Protein AF-A0A836NZI8-F1 (afdb_monomer_lite)

Sequence (202 aa):
FAEFFADLDAIGRAQVWGMSFPQAQAAGDTDPLTLFPTELERLMERIDQRVLERLQRARDARERAAVLSFPQQLRLLQPALMDFVQTAFGRHGYAGQPWLRGVYLSSGTQQGHPIDRVISAVARHFGVAAAGLPPVSSAPRSYFLPRLLNDVVFAEAGLAGSQPGSAQRRRLLQLACWAVLTATTLGVLSGMAGSYARNVRL

Organism: NCBI:txid1184265

Radius of gyration: 30.52 Å; chains: 1; bounding box: 46×56×98 Å

Secondary structure (DSSP, 8-state):
-TTTTTT--HHHHHS--EEEPPPTTT-TT--HHHHHHHHHHHHHHHHHHHHHHHHHH--SHHHHHHHHHHHHHHHHHHHHHHHHHHHHHS--TTSPPPP--EEE--B------HHHHHHHHHHHHTT---TTPPP-------BS-HHIIIIIIITTTTTTT--HHHHHHHHHHHHHHHHHHHHHHHHHHHHHHHHHHHHTT-

pLDDT: mean 81.06, std 16.07, range [43.19, 97.0]

InterPro domains:
  IPR025743 Type VI secretion system component TssM1, N-terminal domain [PF14331] (1-180)
  IPR053156 Type VI secretion system TssM-like [PTHR36153] (1-201)

Foldseek 3Di:
DCLQCVPDDPVQQQAWQWDFDDDPVPQVPNAPLVCVVVRLVVSLVVLVVCLVVQCVVDDDPVSNCVSVCVSVVSVVCVVVVSVCCCVQQPDDPPDDGDGDGIDTDKDFFPPDDPVVVVVVVVCVVVVPPPVPDDPPDDDRRIGNPNCCVVVPVVVCVVVVDDPPVVVVVVVVVVVVVVVVVVVVVVVVVVVVVVVVVVVVVD

Structure (mmCIF, N/CA/C/O backbone):
data_AF-A0A836NZI8-F1
#
_entry.id   AF-A0A836NZI8-F1
#
loop_
_atom_site.group_PDB
_atom_site.id
_atom_site.type_symbol
_atom_site.label_atom_id
_atom_site.label_alt_id
_atom_site.label_comp_id
_atom_site.label_asym_id
_atom_site.label_entity_id
_atom_site.label_seq_id
_atom_site.pdbx_PDB_ins_code
_atom_site.Cartn_x
_atom_site.Cartn_y
_atom_site.Cartn_z
_atom_site.occupancy
_atom_site.B_iso_or_equiv
_atom_site.auth_seq_id
_atom_site.auth_comp_id
_atom_site.auth_asym_id
_atom_site.auth_atom_id
_atom_site.pdbx_PDB_model_num
ATOM 1 N N . PHE A 1 1 ? -4.294 -4.311 12.785 1.00 87.19 1 PHE A N 1
ATOM 2 C CA . PHE A 1 1 ? -4.773 -4.298 11.381 1.00 87.19 1 PHE A CA 1
ATOM 3 C C . PHE A 1 1 ? -6.202 -4.823 11.260 1.00 87.19 1 PHE A C 1
ATOM 5 O O . PHE A 1 1 ? -7.099 -4.024 11.039 1.00 87.19 1 PHE A O 1
ATOM 12 N N . ALA A 1 2 ? -6.445 -6.133 11.423 1.00 87.38 2 ALA A N 1
ATOM 13 C CA . ALA A 1 2 ? -7.763 -6.732 11.171 1.00 87.38 2 ALA A CA 1
ATOM 14 C C . ALA A 1 2 ? -8.884 -6.166 12.062 1.00 87.38 2 ALA A C 1
ATOM 16 O O . ALA A 1 2 ? -9.978 -5.936 11.566 1.00 87.38 2 ALA A O 1
ATOM 17 N N . GLU A 1 3 ? -8.604 -5.898 13.342 1.00 87.88 3 GLU A N 1
ATOM 18 C CA . GLU A 1 3 ? -9.576 -5.315 14.285 1.00 87.88 3 GLU A CA 1
ATOM 19 C C . GLU A 1 3 ? -10.014 -3.893 13.871 1.00 87.88 3 GLU A C 1
ATOM 21 O O . GLU A 1 3 ? -11.198 -3.559 13.931 1.00 87.88 3 GLU A O 1
ATOM 26 N N . PHE A 1 4 ? -9.088 -3.068 13.366 1.00 91.25 4 PHE A N 1
ATOM 27 C CA . PHE A 1 4 ? -9.398 -1.707 12.909 1.00 91.25 4 PHE A CA 1
ATOM 28 C C . PHE A 1 4 ? -10.342 -1.710 11.700 1.00 91.25 4 PHE A C 1
ATOM 30 O O . PHE A 1 4 ? -11.294 -0.937 11.673 1.00 91.25 4 PHE A O 1
ATOM 37 N N . PHE A 1 5 ? -10.117 -2.613 10.741 1.00 91.88 5 PHE A N 1
ATOM 38 C CA . PHE A 1 5 ? -10.897 -2.720 9.502 1.00 91.88 5 PHE A CA 1
ATOM 39 C C . PHE A 1 5 ? -12.048 -3.737 9.564 1.00 91.88 5 PHE A C 1
ATOM 41 O O . PHE A 1 5 ? -12.644 -4.051 8.533 1.00 91.88 5 PHE A O 1
ATOM 48 N N . ALA A 1 6 ? -12.358 -4.279 10.745 1.00 87.81 6 ALA A N 1
ATOM 49 C CA . ALA A 1 6 ? -13.342 -5.349 10.913 1.00 87.81 6 ALA A CA 1
ATOM 50 C C . ALA A 1 6 ? -14.775 -4.951 10.510 1.00 87.81 6 ALA A C 1
ATOM 52 O O . ALA A 1 6 ? -15.588 -5.829 10.226 1.00 87.81 6 ALA A O 1
ATOM 53 N N . ASP A 1 7 ? -15.069 -3.651 10.481 1.00 89.75 7 ASP A N 1
ATOM 54 C CA . ASP A 1 7 ? -16.339 -3.053 10.065 1.00 89.75 7 ASP A CA 1
ATOM 55 C C . ASP A 1 7 ? -16.532 -3.014 8.541 1.00 89.75 7 ASP A C 1
ATOM 57 O O . ASP A 1 7 ? -17.653 -2.813 8.080 1.00 89.75 7 ASP A O 1
ATOM 61 N N . LEU A 1 8 ? -15.465 -3.204 7.754 1.00 90.62 8 LEU A N 1
ATOM 62 C CA . LEU A 1 8 ? -15.564 -3.209 6.297 1.00 90.62 8 LEU A CA 1
ATOM 63 C C . LEU A 1 8 ? -16.376 -4.401 5.800 1.00 90.62 8 LEU A C 1
ATOM 65 O O . LEU A 1 8 ? -16.115 -5.554 6.159 1.00 90.62 8 LEU A O 1
ATOM 69 N N . ASP A 1 9 ? -17.293 -4.122 4.881 1.00 90.94 9 ASP A N 1
ATOM 70 C CA . ASP A 1 9 ? -18.003 -5.116 4.091 1.00 90.94 9 ASP A CA 1
ATOM 71 C C . ASP A 1 9 ? -17.083 -5.756 3.030 1.00 90.94 9 ASP A C 1
ATOM 73 O O . ASP A 1 9 ? -15.881 -5.490 2.955 1.00 90.94 9 ASP A O 1
ATOM 77 N N . ALA A 1 10 ? -17.621 -6.661 2.209 1.00 88.25 10 ALA A N 1
ATOM 78 C CA . ALA A 1 10 ? -16.819 -7.340 1.190 1.00 88.25 10 ALA A CA 1
ATOM 79 C C . ALA A 1 10 ? -16.202 -6.360 0.177 1.00 88.25 10 ALA A C 1
ATOM 81 O O . ALA A 1 10 ? -15.049 -6.545 -0.216 1.00 88.25 10 ALA A O 1
ATOM 82 N N . ILE A 1 11 ? -16.936 -5.309 -0.201 1.00 91.00 11 ILE A N 1
ATOM 83 C CA . ILE A 1 11 ? -16.479 -4.301 -1.162 1.00 91.00 11 ILE A CA 1
ATOM 84 C C . ILE A 1 11 ? -15.358 -3.464 -0.546 1.00 91.00 11 ILE A C 1
ATOM 86 O O . ILE A 1 11 ? -14.286 -3.333 -1.139 1.00 91.00 11 ILE A O 1
ATOM 90 N N . GLY A 1 12 ? -15.562 -2.965 0.673 1.00 91.50 12 GLY A N 1
ATOM 91 C CA . GLY A 1 12 ? -14.568 -2.200 1.408 1.00 91.50 12 GLY A CA 1
ATOM 92 C C . GLY A 1 12 ? -13.294 -2.998 1.675 1.00 91.50 12 GLY A C 1
ATOM 93 O O . GLY A 1 12 ? -12.200 -2.463 1.543 1.00 91.50 12 GLY A O 1
ATOM 94 N N . ARG A 1 13 ? -13.390 -4.300 1.972 1.00 91.25 13 ARG A N 1
ATOM 95 C CA . ARG A 1 13 ? -12.203 -5.167 2.103 1.00 91.25 13 ARG A CA 1
ATOM 96 C C . ARG A 1 13 ? -11.499 -5.432 0.776 1.00 91.25 13 ARG A C 1
ATOM 98 O O . ARG A 1 13 ? -10.308 -5.730 0.786 1.00 91.25 13 ARG A O 1
ATOM 105 N N . ALA A 1 14 ? -12.208 -5.356 -0.346 1.00 91.38 14 ALA A N 1
ATOM 106 C CA . ALA A 1 14 ? -11.633 -5.582 -1.664 1.00 91.38 14 ALA A CA 1
ATOM 107 C C . ALA A 1 14 ? -10.900 -4.355 -2.225 1.00 91.38 14 ALA A C 1
ATOM 109 O O . ALA A 1 14 ? -10.099 -4.541 -3.136 1.00 91.38 14 ALA A O 1
ATOM 110 N N . GLN A 1 15 ? -11.161 -3.143 -1.712 1.00 93.62 15 GLN A N 1
ATOM 111 C CA . GLN A 1 15 ? -10.585 -1.884 -2.209 1.00 93.62 15 GLN A CA 1
ATOM 112 C C . GLN A 1 15 ? -9.050 -1.865 -2.192 1.00 93.62 15 GLN A C 1
ATOM 114 O O . GLN A 1 15 ? -8.414 -2.650 -1.501 1.00 93.62 15 GLN A O 1
ATOM 119 N N . VAL A 1 16 ? -8.441 -0.922 -2.903 1.00 94.69 16 VAL A N 1
ATOM 120 C CA . VAL A 1 16 ? -6.990 -0.705 -2.848 1.00 94.69 16 VAL A CA 1
ATOM 121 C C . VAL A 1 16 ? -6.668 0.290 -1.735 1.00 94.69 16 VAL A C 1
ATOM 123 O O . VAL A 1 16 ? -7.276 1.358 -1.672 1.00 94.69 16 VAL A O 1
ATOM 126 N N . TRP A 1 17 ? -5.708 -0.040 -0.868 1.00 95.31 17 TRP A N 1
ATOM 127 C CA . TRP A 1 17 ? -5.197 0.880 0.150 1.00 95.31 17 TRP A CA 1
ATOM 128 C C . TRP A 1 17 ? -3.719 1.177 -0.107 1.00 95.31 17 TRP A C 1
ATOM 130 O O . TRP A 1 17 ? -2.858 0.319 0.079 1.00 95.31 17 TRP A O 1
ATOM 140 N N . GLY A 1 18 ? -3.432 2.382 -0.596 1.00 94.94 18 GLY A N 1
ATOM 141 C CA . GLY A 1 18 ? -2.093 2.785 -1.010 1.00 94.94 18 GLY A CA 1
ATOM 142 C C . GLY A 1 18 ? -2.113 3.951 -1.989 1.00 94.94 18 GLY A C 1
ATOM 143 O O . GLY A 1 18 ? -3.120 4.648 -2.112 1.00 94.94 18 GLY A O 1
ATOM 144 N N . MET A 1 19 ? -1.001 4.126 -2.693 1.00 94.56 19 MET A N 1
ATOM 145 C CA . MET A 1 19 ? -0.766 5.204 -3.650 1.00 94.56 19 MET A CA 1
ATOM 146 C C . MET A 1 19 ? -0.080 4.682 -4.913 1.00 94.56 19 MET A C 1
ATOM 148 O O . MET A 1 19 ? 0.712 3.738 -4.880 1.00 94.56 19 MET A O 1
ATOM 152 N N . SER A 1 20 ? -0.398 5.326 -6.029 1.00 92.00 20 SER A N 1
ATOM 153 C CA . SER A 1 20 ? 0.066 5.012 -7.376 1.00 92.00 20 SER A CA 1
ATOM 154 C C . SER A 1 20 ? 0.817 6.224 -7.921 1.00 92.00 20 SER A C 1
ATOM 156 O O . SER A 1 20 ? 0.254 7.314 -7.928 1.00 92.00 20 SER A O 1
ATOM 158 N N . PHE A 1 21 ? 2.039 6.042 -8.418 1.00 90.12 21 PHE A N 1
ATOM 159 C CA . PHE A 1 21 ? 2.818 7.112 -9.045 1.00 90.12 21 PHE A CA 1
ATOM 160 C C . PHE A 1 21 ? 2.730 7.078 -10.577 1.00 90.12 21 PHE A C 1
ATOM 162 O O . PHE A 1 21 ? 2.614 5.990 -11.153 1.00 90.12 21 PHE A O 1
ATOM 169 N N . PRO A 1 22 ? 2.801 8.241 -11.251 1.00 83.00 22 PRO A N 1
ATOM 170 C CA . PRO A 1 22 ? 2.779 8.321 -12.708 1.00 83.00 22 PRO A CA 1
ATOM 171 C C . PRO A 1 22 ? 3.855 7.462 -13.379 1.00 83.00 22 PRO A C 1
ATOM 173 O O . PRO A 1 22 ? 4.933 7.228 -12.829 1.00 83.00 22 PRO A O 1
ATOM 176 N N . GLN A 1 23 ? 3.571 7.022 -14.609 1.00 74.19 23 GLN A N 1
ATOM 177 C CA . GLN A 1 23 ? 4.548 6.300 -15.423 1.00 74.19 23 GLN A CA 1
ATOM 178 C C . GLN A 1 23 ? 5.775 7.156 -15.705 1.00 74.19 23 GLN A C 1
ATOM 180 O O . GLN A 1 23 ? 5.610 8.315 -16.060 1.00 74.19 23 GLN A O 1
ATOM 185 N N . ALA A 1 24 ? 6.984 6.590 -15.643 1.00 66.25 24 ALA A N 1
ATOM 186 C CA . ALA A 1 24 ? 8.227 7.338 -15.878 1.00 66.25 24 ALA A CA 1
ATOM 187 C C . ALA A 1 24 ? 8.232 8.131 -17.208 1.00 66.25 24 ALA A C 1
ATOM 189 O O . ALA A 1 24 ? 8.818 9.203 -17.285 1.00 66.25 24 ALA A O 1
ATOM 190 N N . GLN A 1 25 ? 7.533 7.643 -18.242 1.00 59.72 25 GLN A N 1
ATOM 191 C CA . GLN A 1 25 ? 7.384 8.329 -19.539 1.00 59.72 25 GLN A CA 1
ATOM 192 C C . GLN A 1 25 ? 6.382 9.498 -19.513 1.00 59.72 25 GLN A C 1
ATOM 194 O O . GLN A 1 25 ? 6.504 10.421 -20.310 1.00 59.72 25 GLN A O 1
ATOM 199 N N . ALA A 1 26 ? 5.402 9.462 -18.608 1.00 57.16 26 ALA A N 1
ATOM 200 C CA . ALA A 1 26 ? 4.400 10.510 -18.401 1.00 57.16 26 ALA A CA 1
ATOM 201 C C . ALA A 1 26 ? 4.748 11.449 -17.229 1.00 57.16 26 ALA A C 1
ATOM 203 O O . ALA A 1 26 ? 4.103 12.479 -17.058 1.00 57.16 26 ALA A O 1
ATOM 204 N N . ALA A 1 27 ? 5.740 11.085 -16.409 1.00 56.88 27 ALA A N 1
ATOM 205 C CA . ALA A 1 27 ? 6.049 11.736 -15.140 1.00 56.88 27 ALA A CA 1
ATOM 206 C C . ALA A 1 27 ? 6.741 13.099 -15.285 1.00 56.88 27 ALA A C 1
ATOM 208 O O . ALA A 1 27 ? 6.703 13.887 -14.340 1.00 56.88 27 ALA A O 1
ATOM 209 N N . GLY A 1 28 ? 7.351 13.405 -16.438 1.00 61.91 28 GLY A N 1
ATOM 210 C CA . GLY A 1 28 ? 8.160 14.618 -16.579 1.00 61.91 28 GLY A CA 1
ATOM 211 C C . GLY A 1 28 ? 9.164 14.749 -15.423 1.00 61.91 28 GLY A C 1
ATOM 212 O O . GLY A 1 28 ? 9.883 13.798 -15.131 1.00 61.91 28 GLY A O 1
ATOM 213 N N . ASP A 1 29 ? 9.151 15.901 -14.746 1.00 58.72 29 ASP A N 1
ATOM 214 C CA . ASP A 1 29 ? 10.011 16.267 -13.601 1.00 58.72 29 ASP A CA 1
ATOM 215 C C . ASP A 1 29 ? 9.514 15.736 -12.233 1.00 58.72 29 ASP A C 1
ATOM 217 O O . ASP A 1 29 ? 10.044 16.090 -11.180 1.00 58.72 29 ASP A O 1
ATOM 221 N N . THR A 1 30 ? 8.461 14.909 -12.211 1.00 71.56 30 THR A N 1
ATOM 222 C CA . THR A 1 30 ? 7.821 14.470 -10.960 1.00 71.56 30 THR A CA 1
ATOM 223 C C . THR A 1 30 ? 8.415 13.153 -10.466 1.00 71.56 30 THR A C 1
ATOM 225 O O . THR A 1 30 ? 8.046 12.074 -10.930 1.00 71.56 30 THR A O 1
ATOM 228 N N . ASP A 1 31 ? 9.328 13.236 -9.501 1.00 84.75 31 ASP A N 1
ATOM 229 C CA . ASP A 1 31 ? 9.962 12.074 -8.872 1.00 84.75 31 ASP A CA 1
ATOM 230 C C . ASP A 1 31 ? 9.019 11.393 -7.847 1.00 84.75 31 ASP A C 1
ATOM 232 O O . ASP A 1 31 ? 8.603 12.031 -6.877 1.00 84.75 31 ASP A O 1
ATOM 236 N N . PRO A 1 32 ? 8.692 10.091 -7.987 1.00 88.12 32 PRO A N 1
ATOM 237 C CA . PRO A 1 32 ? 7.936 9.339 -6.980 1.00 88.12 32 PRO A CA 1
ATOM 238 C C . PRO A 1 32 ? 8.488 9.460 -5.553 1.00 88.12 32 PRO A C 1
ATOM 240 O O . PRO A 1 32 ? 7.716 9.446 -4.593 1.00 88.12 32 PRO A O 1
ATOM 243 N N . LEU A 1 33 ? 9.808 9.604 -5.397 1.00 89.19 33 LEU A N 1
ATOM 244 C CA . LEU A 1 33 ? 10.451 9.737 -4.088 1.00 89.19 33 LEU A CA 1
ATOM 245 C C . LEU A 1 33 ? 10.123 11.063 -3.396 1.00 89.19 33 LEU A C 1
ATOM 247 O O . LEU A 1 33 ? 10.087 11.107 -2.167 1.00 89.19 33 LEU A O 1
ATOM 251 N N . THR A 1 34 ? 9.862 12.127 -4.161 1.00 89.56 34 THR A N 1
ATOM 252 C CA . THR A 1 34 ? 9.472 13.431 -3.603 1.00 89.56 34 THR A CA 1
ATOM 253 C C . THR A 1 34 ? 7.986 13.475 -3.266 1.00 89.56 34 THR A C 1
ATOM 255 O O . THR A 1 34 ? 7.601 14.128 -2.300 1.00 89.56 34 THR A O 1
ATOM 258 N N . LEU A 1 35 ? 7.153 12.733 -4.004 1.00 91.12 35 LEU A N 1
ATOM 259 C CA . LEU A 1 35 ? 5.716 12.622 -3.739 1.00 91.12 35 LEU A CA 1
ATOM 260 C C . LEU A 1 35 ? 5.380 11.696 -2.563 1.00 91.12 35 LEU A C 1
ATOM 262 O O . LEU A 1 35 ? 4.383 11.916 -1.873 1.00 91.12 35 LEU A O 1
ATOM 266 N N . PHE A 1 36 ? 6.181 10.649 -2.345 1.00 93.88 36 PHE A N 1
ATOM 267 C CA . PHE A 1 36 ? 5.876 9.597 -1.373 1.00 93.88 36 PHE A CA 1
ATOM 268 C C . PHE A 1 36 ? 5.561 10.109 0.047 1.00 93.88 36 PHE A C 1
ATOM 270 O O . PHE A 1 36 ? 4.548 9.666 0.593 1.00 93.88 36 PHE A O 1
ATOM 277 N N . PRO A 1 37 ? 6.328 11.042 0.650 1.00 94.50 37 PRO A N 1
ATOM 278 C CA . PRO A 1 37 ? 6.024 11.543 1.992 1.00 94.50 37 PRO A CA 1
ATOM 279 C C . PRO A 1 37 ? 4.633 12.184 2.087 1.00 94.50 37 PRO A C 1
ATOM 281 O O . PRO A 1 37 ? 3.855 11.842 2.975 1.00 94.50 37 PRO A O 1
ATOM 284 N N . THR A 1 38 ? 4.280 13.043 1.126 1.00 94.69 38 THR A N 1
ATOM 285 C CA . THR A 1 38 ? 2.981 13.730 1.099 1.00 94.69 38 THR A CA 1
ATOM 286 C C . THR A 1 38 ? 1.822 12.756 0.887 1.00 94.69 38 THR A C 1
ATOM 288 O O . THR 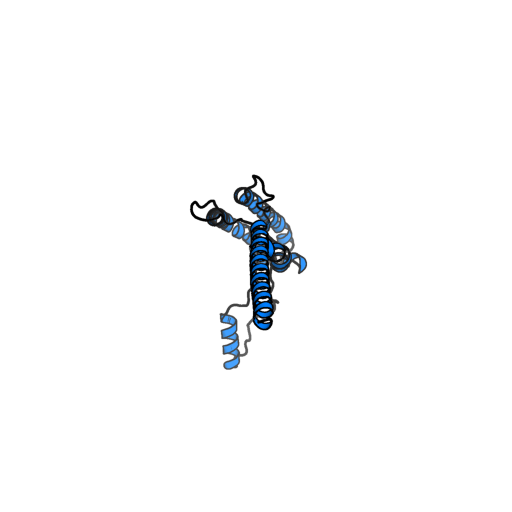A 1 38 ? 0.784 12.869 1.537 1.00 94.69 38 THR A O 1
ATOM 291 N N . GLU A 1 39 ? 1.977 11.770 0.003 1.00 95.00 39 GLU A N 1
ATOM 292 C CA . GLU A 1 39 ? 0.940 10.755 -0.213 1.00 95.00 39 GLU A CA 1
ATOM 293 C C . GLU A 1 39 ? 0.782 9.814 0.995 1.00 95.00 39 GLU A C 1
ATOM 295 O O . GLU A 1 39 ? -0.333 9.393 1.319 1.00 95.00 39 GLU A O 1
ATOM 300 N N . LEU A 1 40 ? 1.872 9.515 1.710 1.00 95.44 40 LEU A N 1
ATOM 301 C CA . LEU A 1 40 ? 1.832 8.748 2.956 1.00 95.44 40 LEU A CA 1
ATOM 302 C C . LEU A 1 40 ? 1.103 9.508 4.071 1.00 95.44 40 LEU A C 1
ATOM 304 O O . LEU A 1 40 ? 0.303 8.908 4.791 1.00 95.44 40 LEU A O 1
ATOM 308 N N . GLU A 1 41 ? 1.324 10.817 4.190 1.00 95.38 41 GLU A N 1
ATOM 309 C CA . GLU A 1 41 ? 0.590 11.678 5.124 1.00 95.38 41 GLU A CA 1
ATOM 310 C C . GLU A 1 41 ? -0.907 11.718 4.804 1.00 95.38 41 GLU A C 1
ATOM 312 O O . GLU A 1 41 ? -1.720 11.457 5.690 1.00 95.38 41 GLU A O 1
ATOM 317 N N . ARG A 1 42 ? -1.292 11.913 3.534 1.00 95.94 42 ARG A N 1
ATOM 318 C CA . ARG A 1 42 ? -2.704 11.859 3.098 1.00 95.94 42 ARG A CA 1
ATOM 319 C C . ARG A 1 42 ? -3.370 10.527 3.433 1.00 95.94 42 ARG A C 1
ATOM 321 O O . ARG A 1 42 ? -4.537 10.477 3.833 1.00 95.94 42 ARG A O 1
ATOM 328 N N . LEU A 1 43 ? -2.642 9.423 3.261 1.00 95.12 43 LEU A N 1
ATOM 329 C CA . LEU A 1 43 ? -3.129 8.095 3.622 1.00 95.12 43 LEU A CA 1
ATOM 330 C C . LEU A 1 43 ? -3.367 7.983 5.132 1.00 95.12 43 LEU A C 1
ATOM 332 O O . LEU A 1 43 ? -4.348 7.363 5.546 1.00 95.12 43 LEU A O 1
ATOM 336 N N . MET A 1 44 ? -2.518 8.608 5.946 1.00 94.69 44 MET A N 1
ATOM 337 C CA . MET A 1 44 ? -2.691 8.647 7.393 1.00 94.69 44 MET A CA 1
ATOM 338 C C . MET A 1 44 ? -3.818 9.563 7.857 1.00 94.69 44 MET A C 1
ATOM 340 O O . MET A 1 44 ? -4.592 9.139 8.711 1.00 94.69 44 MET A O 1
ATOM 344 N N . GLU A 1 45 ? -4.000 10.735 7.251 1.00 95.00 45 GLU A N 1
ATOM 345 C CA . GLU A 1 45 ? -5.139 11.614 7.548 1.00 95.00 45 GLU A CA 1
ATOM 346 C C . GLU A 1 45 ? -6.474 10.887 7.351 1.00 95.00 45 GLU A C 1
ATOM 348 O O . GLU A 1 45 ? -7.379 10.986 8.180 1.00 95.00 45 GLU A O 1
ATOM 353 N N . ARG A 1 46 ? -6.590 10.076 6.291 1.00 93.62 46 ARG A N 1
ATOM 354 C CA . ARG A 1 46 ? -7.775 9.233 6.060 1.00 93.62 46 ARG A CA 1
ATOM 355 C C . ARG A 1 46 ? -7.987 8.191 7.157 1.00 93.62 46 ARG A C 1
ATOM 357 O O . ARG A 1 46 ? -9.131 7.870 7.481 1.00 93.62 46 ARG A O 1
ATOM 364 N N . ILE A 1 47 ? -6.909 7.641 7.716 1.00 94.62 47 ILE A N 1
ATOM 365 C CA . ILE A 1 47 ? -6.994 6.719 8.852 1.00 94.62 47 ILE A CA 1
ATOM 366 C C . ILE A 1 47 ? -7.451 7.462 10.104 1.00 94.62 47 ILE A C 1
ATOM 368 O O . ILE A 1 47 ? -8.365 6.976 10.768 1.00 94.62 47 ILE A O 1
ATOM 372 N N . ASP A 1 48 ? -6.894 8.640 10.387 1.00 94.00 48 ASP A N 1
ATOM 373 C CA . ASP A 1 48 ? -7.276 9.451 11.545 1.00 94.00 48 ASP A CA 1
ATOM 374 C C . ASP A 1 48 ? -8.753 9.866 11.486 1.00 94.00 48 ASP A C 1
ATOM 376 O O . ASP A 1 48 ? -9.484 9.703 12.462 1.00 94.00 48 ASP A O 1
ATOM 380 N N . GLN A 1 49 ? -9.230 10.327 10.323 1.00 93.94 49 GLN A N 1
ATOM 381 C CA . GLN A 1 49 ? -10.635 10.703 10.109 1.00 93.94 49 GLN A CA 1
ATOM 382 C C . GLN A 1 49 ? -11.592 9.543 10.403 1.00 93.94 49 GLN A C 1
ATOM 384 O O . GLN A 1 49 ? -12.681 9.734 10.948 1.00 93.94 49 GLN A O 1
ATOM 389 N N . ARG A 1 50 ? -11.167 8.317 10.092 1.00 94.19 50 ARG A N 1
ATOM 390 C CA . ARG A 1 50 ? -11.961 7.111 10.314 1.00 94.19 50 ARG A CA 1
ATOM 391 C C . ARG A 1 50 ? -12.014 6.672 11.781 1.00 94.19 50 ARG A C 1
ATOM 393 O O . ARG A 1 50 ? -12.947 5.965 12.164 1.00 94.19 50 ARG A O 1
ATOM 400 N N . VAL A 1 51 ? -11.058 7.086 12.618 1.00 95.50 51 VAL A N 1
ATOM 401 C CA . VAL A 1 51 ? -11.019 6.724 14.049 1.00 95.50 51 VAL A CA 1
ATOM 402 C C . VAL A 1 51 ? -12.309 7.134 14.750 1.00 95.50 51 VAL A C 1
ATOM 404 O O . VAL A 1 51 ? -12.880 6.330 15.484 1.00 95.50 51 VAL A O 1
ATOM 407 N N . LEU A 1 52 ? -12.794 8.355 14.499 1.00 92.88 52 LEU A N 1
ATOM 408 C CA . LEU A 1 52 ? -14.005 8.873 15.137 1.00 92.88 52 LEU A CA 1
ATOM 409 C C . LEU A 1 52 ? -15.221 7.993 14.825 1.00 92.88 52 LEU A C 1
ATOM 411 O O . LEU A 1 52 ? -15.938 7.566 15.730 1.00 92.88 52 LEU A O 1
ATOM 415 N N . GLU A 1 53 ? -15.412 7.676 13.548 1.00 92.50 53 GLU A N 1
ATOM 416 C CA . GLU A 1 53 ? -16.513 6.845 13.070 1.00 92.50 53 GLU A CA 1
ATOM 417 C C . GLU A 1 53 ? -16.441 5.420 13.649 1.00 92.50 53 GLU A C 1
ATOM 419 O O . GLU A 1 53 ? -17.446 4.844 14.072 1.00 92.50 53 GLU A O 1
ATOM 424 N N . ARG A 1 54 ? -15.230 4.853 13.736 1.00 93.50 54 ARG A N 1
ATOM 425 C CA . ARG A 1 54 ? -15.004 3.529 14.328 1.00 93.50 54 ARG A CA 1
ATOM 426 C C . ARG A 1 54 ? -15.255 3.512 15.828 1.00 93.50 54 ARG A C 1
ATOM 428 O O . ARG A 1 54 ? -15.876 2.568 16.309 1.00 93.50 54 ARG A O 1
ATOM 435 N N . LEU A 1 55 ? -14.828 4.542 16.555 1.00 93.88 55 LEU A N 1
ATOM 436 C CA . LEU A 1 55 ? -15.045 4.656 17.998 1.00 93.88 55 LEU A CA 1
ATOM 437 C C . LEU A 1 55 ? -16.524 4.749 18.365 1.00 93.88 55 LEU A C 1
ATOM 439 O O . LEU A 1 55 ? -16.918 4.179 19.380 1.00 93.88 55 LEU A O 1
ATOM 443 N N . GLN A 1 56 ? -17.334 5.431 17.552 1.00 92.31 56 GLN A N 1
ATOM 444 C CA . GLN A 1 56 ? -18.782 5.524 17.762 1.00 92.31 56 GLN A CA 1
ATOM 445 C C . GLN A 1 56 ? -19.487 4.171 17.615 1.00 92.31 56 GLN A C 1
ATOM 447 O O . GLN A 1 56 ? -20.486 3.924 18.285 1.00 92.31 56 GLN A O 1
ATOM 452 N N . ARG A 1 57 ? -18.973 3.288 16.749 1.00 90.44 57 ARG A N 1
ATOM 453 C CA . ARG A 1 57 ? -19.548 1.953 16.505 1.00 90.44 57 ARG A CA 1
ATOM 454 C C . ARG A 1 57 ? -18.928 0.840 17.347 1.00 90.44 57 ARG A C 1
ATOM 456 O O . ARG A 1 57 ? -19.435 -0.281 17.317 1.00 90.44 57 ARG A O 1
ATOM 463 N N . ALA A 1 58 ? -17.837 1.127 18.052 1.00 90.88 58 ALA A N 1
ATOM 464 C CA . ALA A 1 58 ? -17.115 0.139 18.835 1.00 90.88 58 ALA A CA 1
ATOM 465 C C . ALA A 1 58 ? -17.957 -0.345 20.023 1.00 90.88 58 ALA A C 1
ATOM 467 O O . ALA A 1 58 ? -18.516 0.459 20.772 1.00 90.88 58 ALA A O 1
ATOM 468 N N . ARG A 1 59 ? -18.048 -1.667 20.193 1.00 89.75 59 ARG A N 1
ATOM 469 C CA . ARG A 1 59 ? -18.994 -2.285 21.141 1.00 89.75 59 ARG A CA 1
ATOM 470 C C . ARG A 1 59 ? -18.427 -2.463 22.541 1.00 89.75 59 ARG A C 1
ATOM 472 O O . ARG A 1 59 ? -19.169 -2.403 23.516 1.00 89.75 59 ARG A O 1
ATOM 479 N N . ASP A 1 60 ? -17.123 -2.692 22.636 1.00 91.75 60 ASP A N 1
ATOM 480 C CA . ASP A 1 60 ? -16.438 -2.978 23.889 1.00 91.75 60 ASP A CA 1
ATOM 481 C C . ASP A 1 60 ? -15.125 -2.188 24.025 1.00 91.75 60 ASP A C 1
ATOM 483 O O . ASP A 1 60 ? -14.666 -1.497 23.109 1.00 91.75 60 ASP A O 1
ATOM 487 N N . ALA A 1 61 ? -14.523 -2.254 25.214 1.00 91.12 61 ALA A N 1
ATOM 488 C CA . ALA A 1 61 ? -13.276 -1.554 25.511 1.00 91.12 61 ALA A CA 1
ATOM 489 C C . ALA A 1 61 ? -12.099 -2.052 24.655 1.00 91.12 61 ALA A C 1
ATOM 491 O O . ALA A 1 61 ? -11.194 -1.276 24.340 1.00 91.12 61 ALA A O 1
ATOM 492 N N . ARG A 1 62 ? -12.118 -3.327 24.252 1.00 89.31 62 ARG A N 1
ATOM 493 C CA . ARG A 1 62 ? -11.055 -3.940 23.457 1.00 89.31 62 ARG A CA 1
ATOM 494 C C . ARG A 1 62 ? -11.055 -3.392 22.034 1.00 89.31 62 ARG A C 1
ATOM 496 O O . ARG A 1 62 ? -10.005 -2.989 21.543 1.00 89.31 62 ARG A O 1
ATOM 503 N N . GLU A 1 63 ? -12.218 -3.315 21.394 1.00 88.88 63 GLU A N 1
ATOM 504 C CA . GLU A 1 63 ? -12.371 -2.730 20.065 1.00 88.88 63 GLU A CA 1
ATOM 505 C C . GLU A 1 63 ? -11.982 -1.247 20.079 1.00 88.88 63 GLU A C 1
ATOM 507 O O . GLU A 1 63 ? -11.251 -0.797 19.200 1.00 88.88 63 GLU A O 1
ATOM 512 N N . ARG A 1 64 ? -12.371 -0.493 21.116 1.00 93.38 64 ARG A N 1
ATOM 513 C CA . ARG A 1 64 ? -11.965 0.917 21.271 1.00 93.38 64 ARG A CA 1
ATOM 514 C C . ARG A 1 64 ? -10.448 1.070 21.386 1.00 93.38 64 ARG A C 1
ATOM 516 O O . ARG A 1 64 ? -9.876 1.936 20.727 1.00 93.38 64 ARG A O 1
ATOM 523 N N . ALA A 1 65 ? -9.791 0.214 22.168 1.00 93.00 65 ALA A N 1
ATOM 524 C CA . ALA A 1 65 ? -8.335 0.208 22.289 1.00 93.00 65 ALA A CA 1
ATOM 525 C C . ALA A 1 65 ? -7.646 -0.138 20.956 1.00 93.00 65 ALA A C 1
ATOM 527 O O . ALA A 1 65 ? -6.678 0.520 20.569 1.00 93.00 65 ALA A O 1
ATOM 528 N N . ALA A 1 66 ? -8.162 -1.120 20.212 1.00 89.94 66 ALA A N 1
ATOM 529 C CA . ALA A 1 66 ? -7.656 -1.472 18.886 1.00 89.94 66 ALA A CA 1
ATOM 530 C C . ALA A 1 66 ? -7.820 -0.323 17.875 1.00 89.94 66 ALA A C 1
ATOM 532 O O . ALA A 1 66 ? -6.912 -0.040 17.092 1.00 89.94 66 ALA A O 1
ATOM 533 N N . VAL A 1 67 ? -8.960 0.376 17.921 1.00 94.19 67 VAL A N 1
ATOM 534 C CA . VAL A 1 67 ? -9.248 1.526 17.055 1.00 94.19 67 VAL A CA 1
ATOM 535 C C . VAL A 1 67 ? -8.302 2.698 17.332 1.00 94.19 67 VAL A C 1
ATOM 537 O O . VAL A 1 67 ? -7.824 3.321 16.388 1.00 94.19 67 VAL A O 1
ATOM 540 N N . LEU A 1 68 ? -7.991 2.972 18.602 1.00 94.12 68 LEU A N 1
ATOM 541 C CA . LEU A 1 68 ? -7.088 4.060 19.005 1.00 94.12 68 LEU A CA 1
ATOM 542 C C . LEU A 1 68 ? -5.607 3.744 18.765 1.00 94.12 68 LEU A C 1
ATOM 544 O O . LEU A 1 68 ? -4.834 4.634 18.417 1.00 94.12 68 LEU A O 1
ATOM 548 N N . SER A 1 69 ? -5.200 2.489 18.960 1.00 93.62 69 SER A N 1
ATOM 549 C CA . SER A 1 69 ? -3.793 2.081 18.853 1.00 93.62 69 SER A CA 1
ATOM 550 C C . SER A 1 69 ? -3.325 1.901 17.411 1.00 93.62 69 SER A C 1
ATOM 552 O O . SER A 1 69 ? -2.156 2.144 17.114 1.00 93.62 69 SER A O 1
ATOM 554 N N . PHE A 1 70 ? -4.210 1.504 16.491 1.00 94.69 70 PHE A N 1
ATOM 555 C CA . PHE A 1 70 ? -3.814 1.214 15.113 1.00 94.69 70 PHE A CA 1
ATOM 556 C C . PHE A 1 70 ? -3.188 2.409 14.363 1.00 94.69 70 PHE A C 1
ATOM 558 O O . PHE A 1 70 ? -2.115 2.218 13.787 1.00 94.69 70 PHE A O 1
ATOM 565 N N . PRO A 1 71 ? -3.762 3.632 14.381 1.00 95.00 71 PRO A N 1
ATOM 566 C CA . PRO A 1 71 ? -3.128 4.793 13.758 1.00 95.00 71 PRO A CA 1
ATOM 567 C C . PRO A 1 71 ? -1.726 5.045 14.315 1.00 95.00 71 PRO A C 1
ATOM 569 O O . PRO A 1 71 ? -0.796 5.263 13.547 1.00 95.00 71 PRO A O 1
ATOM 572 N N . GLN A 1 72 ? -1.549 4.938 15.637 1.00 93.81 72 GLN A N 1
ATOM 573 C CA . GLN A 1 72 ? -0.257 5.139 16.302 1.00 93.81 72 GLN A CA 1
ATOM 574 C C . GLN A 1 72 ? 0.782 4.110 15.843 1.00 93.81 72 GLN A C 1
ATOM 576 O O . GLN A 1 72 ? 1.900 4.479 15.497 1.00 93.81 72 GLN A O 1
ATOM 581 N N . GLN A 1 73 ? 0.399 2.833 15.770 1.00 94.06 73 GLN A N 1
ATOM 582 C CA . GLN A 1 73 ? 1.259 1.768 15.247 1.00 94.06 73 GLN A CA 1
ATOM 583 C C . GLN A 1 73 ? 1.669 2.031 13.795 1.00 94.06 73 GLN A C 1
ATOM 585 O O . GLN A 1 73 ? 2.819 1.801 13.433 1.00 94.06 73 GLN A O 1
ATOM 590 N N . LEU A 1 74 ? 0.751 2.540 12.970 1.00 93.31 74 LEU A N 1
ATOM 591 C CA . LEU A 1 74 ? 1.057 2.893 11.588 1.00 93.31 74 LEU A CA 1
ATOM 592 C C . LEU A 1 74 ? 2.030 4.081 11.505 1.00 93.31 74 LEU A C 1
ATOM 594 O O . LEU A 1 74 ? 2.949 4.040 10.690 1.00 93.31 74 LEU A O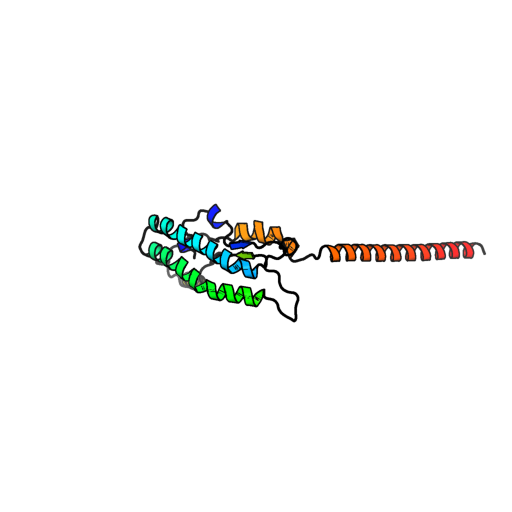 1
ATOM 598 N N . ARG A 1 75 ? 1.899 5.087 12.384 1.00 94.31 75 ARG A N 1
ATOM 599 C CA . ARG A 1 75 ? 2.851 6.214 12.459 1.00 94.31 75 ARG A CA 1
ATOM 600 C C . ARG A 1 75 ? 4.265 5.753 12.786 1.00 94.31 75 ARG A C 1
ATOM 602 O O . ARG A 1 75 ? 5.215 6.221 12.173 1.00 94.31 75 ARG A O 1
ATOM 609 N N . LEU A 1 76 ? 4.403 4.801 13.712 1.00 94.50 76 LEU A N 1
ATOM 610 C CA . LEU A 1 76 ? 5.705 4.233 14.083 1.00 94.50 76 LEU A CA 1
ATOM 611 C C . LEU A 1 76 ? 6.411 3.549 12.902 1.00 94.50 76 LEU A C 1
ATOM 613 O O . LEU A 1 76 ? 7.635 3.457 12.899 1.00 94.50 76 LEU A O 1
ATOM 617 N N . LEU A 1 77 ? 5.660 3.097 11.894 1.00 92.75 77 LEU A N 1
ATOM 618 C CA . LEU A 1 77 ? 6.214 2.505 10.677 1.00 92.75 77 LEU A CA 1
ATOM 619 C C . LEU A 1 77 ? 6.608 3.543 9.618 1.00 92.75 77 LEU A C 1
ATOM 621 O O . LEU A 1 77 ? 7.396 3.204 8.737 1.00 92.75 77 LEU A O 1
ATOM 625 N N . GLN A 1 78 ? 6.107 4.786 9.675 1.00 93.50 78 GLN A N 1
ATOM 626 C CA . GLN A 1 78 ? 6.380 5.786 8.633 1.00 93.50 78 GLN A CA 1
ATOM 627 C C . GLN A 1 78 ? 7.875 6.036 8.404 1.00 93.50 78 GLN A C 1
ATOM 629 O O . GLN A 1 78 ? 8.278 5.974 7.244 1.00 93.50 78 GLN A O 1
ATOM 634 N N . PRO A 1 79 ? 8.717 6.266 9.436 1.00 94.88 79 PRO A N 1
ATOM 635 C CA . PRO A 1 79 ? 10.123 6.584 9.199 1.00 94.88 79 PRO A CA 1
ATOM 636 C C . PRO A 1 79 ? 10.859 5.429 8.515 1.00 94.88 79 PRO A C 1
ATOM 638 O O . PRO A 1 79 ? 11.609 5.649 7.571 1.00 94.88 79 PRO A O 1
ATOM 641 N N . ALA A 1 80 ? 10.577 4.190 8.930 1.00 95.31 80 ALA A N 1
ATOM 642 C CA . ALA A 1 80 ? 11.156 2.995 8.322 1.00 95.31 80 ALA A CA 1
ATOM 643 C C . ALA A 1 80 ? 10.675 2.787 6.876 1.00 95.31 80 ALA A C 1
ATOM 645 O O . ALA A 1 80 ? 11.456 2.381 6.021 1.00 95.31 80 ALA A O 1
ATOM 646 N N . LEU A 1 81 ? 9.404 3.085 6.579 1.00 94.06 81 LEU A N 1
ATOM 647 C CA . LEU A 1 81 ? 8.876 3.030 5.214 1.00 94.06 81 LEU A CA 1
ATOM 648 C C . LEU A 1 81 ? 9.511 4.096 4.314 1.00 94.06 81 LEU A C 1
ATOM 650 O O . LEU A 1 81 ? 9.848 3.798 3.172 1.00 94.06 81 LEU A O 1
ATOM 654 N N . MET A 1 82 ? 9.690 5.317 4.822 1.00 94.12 82 MET A N 1
ATOM 655 C CA . MET A 1 82 ? 10.360 6.403 4.102 1.00 94.12 82 MET A CA 1
ATOM 656 C C . MET A 1 82 ? 11.810 6.055 3.787 1.00 94.12 82 MET A C 1
ATOM 658 O O . MET A 1 82 ? 12.211 6.151 2.628 1.00 94.12 82 MET A O 1
ATOM 662 N N . ASP A 1 83 ? 12.559 5.593 4.785 1.00 94.38 83 ASP A N 1
ATOM 663 C CA . ASP A 1 83 ? 13.951 5.181 4.614 1.00 94.38 83 ASP A CA 1
ATOM 664 C C . ASP A 1 83 ? 14.083 4.008 3.632 1.00 94.38 83 ASP A C 1
ATOM 666 O O . ASP A 1 83 ? 14.906 4.037 2.716 1.00 94.38 83 ASP A O 1
ATOM 670 N N . PHE A 1 84 ? 13.199 3.010 3.741 1.00 93.69 84 PHE A N 1
ATOM 671 C CA . PHE A 1 84 ? 13.160 1.886 2.809 1.00 93.69 84 PHE A CA 1
ATOM 672 C C . PHE A 1 84 ? 12.908 2.340 1.368 1.00 93.69 84 PHE A C 1
ATOM 674 O O . PHE A 1 84 ? 13.623 1.920 0.459 1.00 93.69 84 PHE A O 1
ATOM 681 N N . VAL A 1 85 ? 11.913 3.204 1.143 1.00 92.56 85 VAL A N 1
ATOM 682 C CA . VAL A 1 85 ? 11.577 3.698 -0.199 1.00 92.56 85 VAL A CA 1
ATOM 683 C C . VAL A 1 85 ? 12.735 4.505 -0.789 1.00 92.56 85 VAL A C 1
ATOM 685 O O . VAL A 1 85 ? 13.115 4.269 -1.937 1.00 92.56 85 VAL A O 1
ATOM 688 N N . GLN A 1 86 ? 13.340 5.400 -0.004 1.00 90.62 86 GLN A N 1
ATOM 689 C CA . GLN A 1 86 ? 14.495 6.189 -0.439 1.00 90.62 86 GLN A CA 1
ATOM 690 C C . GLN A 1 86 ? 15.706 5.305 -0.750 1.00 90.62 86 GLN A C 1
ATOM 692 O O . GLN A 1 86 ? 16.347 5.480 -1.785 1.00 90.62 86 GLN A O 1
ATOM 697 N N . THR A 1 87 ? 15.997 4.320 0.097 1.00 89.88 87 THR A N 1
ATOM 698 C CA . THR A 1 87 ? 17.155 3.435 -0.074 1.00 89.88 87 THR A CA 1
ATOM 699 C C . THR A 1 87 ? 16.980 2.476 -1.253 1.00 89.88 87 THR A C 1
ATOM 701 O O . THR A 1 87 ? 17.917 2.271 -2.028 1.00 89.88 87 THR A O 1
ATOM 704 N N . ALA A 1 88 ? 15.787 1.895 -1.418 1.00 89.31 88 ALA A N 1
ATOM 705 C CA . ALA A 1 88 ? 15.516 0.889 -2.444 1.00 89.31 88 ALA A CA 1
ATOM 706 C C . ALA A 1 88 ? 15.337 1.484 -3.850 1.00 89.31 88 ALA A C 1
ATOM 708 O O . ALA A 1 88 ? 15.737 0.852 -4.827 1.00 89.31 88 ALA A O 1
ATOM 709 N N . PHE A 1 89 ? 14.756 2.684 -3.961 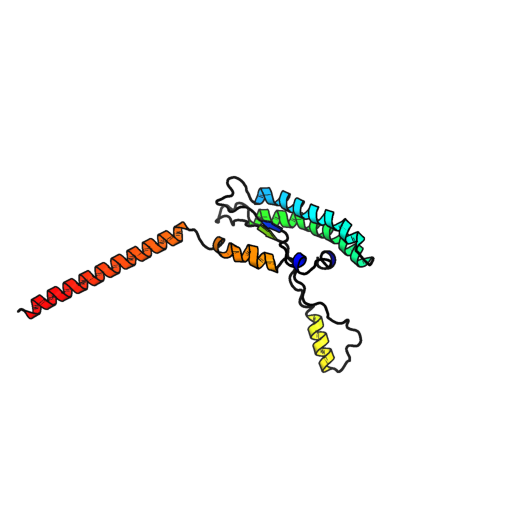1.00 87.94 89 PHE A N 1
ATOM 710 C CA . PHE A 1 89 ? 14.407 3.311 -5.246 1.00 87.94 89 PHE A CA 1
ATOM 711 C C . PHE A 1 89 ? 15.176 4.609 -5.543 1.00 87.94 89 PHE A C 1
ATOM 713 O O . PHE A 1 89 ? 14.980 5.222 -6.597 1.00 87.94 89 PHE A O 1
ATOM 720 N N . GLY A 1 90 ? 16.073 5.015 -4.638 1.00 82.88 90 GLY A N 1
ATOM 721 C CA . GLY A 1 90 ? 17.005 6.124 -4.829 1.00 82.88 90 GLY A CA 1
ATOM 722 C C . GLY A 1 90 ? 17.934 5.940 -6.029 1.00 82.88 90 GLY A C 1
ATOM 723 O O . GLY A 1 90 ? 17.980 4.894 -6.671 1.00 82.88 90 GLY A O 1
ATOM 724 N N . ARG A 1 91 ? 18.694 6.984 -6.360 1.00 74.94 91 ARG A N 1
ATOM 725 C CA . ARG A 1 91 ? 19.687 6.921 -7.438 1.00 74.94 91 ARG A CA 1
ATOM 726 C C . ARG A 1 91 ? 20.928 6.158 -6.974 1.00 74.94 91 ARG A C 1
ATOM 728 O O . ARG A 1 91 ? 21.636 6.626 -6.086 1.00 74.94 91 ARG A O 1
ATOM 735 N N . HIS A 1 92 ? 21.243 5.036 -7.621 1.00 73.25 92 HIS A N 1
ATOM 736 C CA . HIS A 1 92 ? 22.485 4.285 -7.392 1.00 73.25 92 HIS A CA 1
ATOM 737 C C . HIS A 1 92 ? 23.436 4.441 -8.584 1.00 73.25 92 HIS A C 1
ATOM 739 O O . HIS A 1 92 ? 23.019 4.374 -9.736 1.00 73.25 92 HIS A O 1
ATOM 745 N N . GLY A 1 93 ? 24.733 4.618 -8.320 1.00 61.09 93 GLY A N 1
ATOM 746 C CA . GLY A 1 93 ? 25.740 4.872 -9.362 1.00 61.09 93 GLY A CA 1
ATOM 747 C C . GLY A 1 93 ? 26.127 3.670 -10.235 1.00 61.09 93 GLY A C 1
ATOM 748 O O . GLY A 1 93 ? 26.909 3.839 -11.164 1.00 61.09 93 GLY A O 1
ATOM 749 N N . TYR A 1 94 ? 25.616 2.466 -9.950 1.00 58.94 94 TYR A N 1
ATOM 750 C CA . TYR A 1 94 ? 26.135 1.214 -10.526 1.00 58.94 94 TYR A CA 1
ATOM 751 C C . TYR A 1 94 ? 25.081 0.311 -11.194 1.00 58.94 94 TYR A C 1
ATOM 753 O O . TYR A 1 94 ? 25.440 -0.723 -11.751 1.00 58.94 94 TYR A O 1
ATOM 761 N N . ALA A 1 95 ? 23.796 0.681 -11.186 1.00 59.78 95 ALA A N 1
ATOM 762 C CA . ALA A 1 95 ? 22.724 -0.104 -11.804 1.00 59.78 95 ALA A CA 1
ATOM 763 C C . ALA A 1 95 ? 21.615 0.798 -12.369 1.00 59.78 95 ALA A C 1
ATOM 765 O O . ALA A 1 95 ? 21.499 1.963 -11.995 1.00 59.78 95 ALA A O 1
ATOM 766 N N . GLY A 1 96 ? 20.792 0.259 -13.276 1.00 64.69 96 GLY A N 1
ATOM 767 C CA . GLY A 1 96 ? 19.584 0.951 -13.729 1.00 64.69 96 GLY A CA 1
ATOM 768 C C . GLY A 1 96 ? 18.641 1.200 -12.550 1.00 64.69 96 GLY A C 1
ATOM 769 O O . GLY A 1 96 ? 18.343 0.270 -11.804 1.00 64.69 96 GLY A O 1
ATOM 770 N N . GLN A 1 97 ? 18.194 2.446 -12.381 1.00 70.50 97 GLN A N 1
ATOM 771 C CA . GLN A 1 97 ? 17.335 2.840 -11.266 1.00 70.50 97 GLN A CA 1
ATOM 772 C C . GLN A 1 97 ? 15.998 2.077 -11.330 1.00 70.50 97 GLN A C 1
ATOM 774 O O . GLN A 1 97 ? 15.302 2.170 -12.350 1.00 70.50 97 GLN A O 1
ATOM 779 N N . PRO A 1 98 ? 15.614 1.324 -10.281 1.00 76.75 98 PRO A N 1
ATOM 780 C CA . PRO A 1 98 ? 14.306 0.691 -10.241 1.00 76.75 98 PRO A CA 1
ATOM 781 C C . PRO A 1 98 ? 13.229 1.777 -10.161 1.00 76.75 98 PRO A C 1
ATOM 783 O O . PRO A 1 98 ? 13.321 2.717 -9.375 1.00 76.75 98 PRO A O 1
ATOM 786 N N . TRP A 1 99 ? 12.199 1.660 -10.995 1.00 81.25 99 TRP A N 1
ATOM 787 C CA . TRP A 1 99 ? 11.106 2.625 -11.026 1.00 81.25 99 TRP A CA 1
ATOM 788 C C . TRP A 1 99 ? 10.026 2.249 -10.001 1.00 81.25 99 TRP A C 1
ATOM 790 O O . TRP A 1 99 ? 9.443 1.165 -10.059 1.00 81.25 99 TRP A O 1
ATOM 800 N N . LEU A 1 100 ? 9.749 3.155 -9.058 1.00 87.88 100 LEU A N 1
ATOM 801 C CA . LEU A 1 100 ? 8.691 2.990 -8.063 1.00 87.88 100 LEU A CA 1
ATOM 802 C C . LEU A 1 100 ? 7.315 3.285 -8.679 1.00 87.88 100 LEU A C 1
ATOM 804 O O . LEU A 1 100 ? 6.936 4.442 -8.848 1.00 87.88 100 LEU A O 1
ATOM 808 N N . ARG A 1 101 ? 6.536 2.237 -8.974 1.00 88.81 101 ARG A N 1
ATOM 809 C CA . ARG A 1 101 ? 5.165 2.385 -9.496 1.00 88.81 101 ARG A CA 1
ATOM 810 C C . ARG A 1 101 ? 4.149 2.768 -8.418 1.00 88.81 101 ARG A C 1
ATOM 812 O O . ARG A 1 101 ? 3.203 3.492 -8.711 1.00 88.81 101 ARG A O 1
ATOM 819 N N . GLY A 1 102 ? 4.303 2.300 -7.184 1.00 92.00 102 GLY A N 1
ATOM 820 C CA . GLY A 1 102 ? 3.351 2.580 -6.109 1.00 92.00 102 GLY A CA 1
ATOM 821 C C . GLY A 1 102 ? 3.671 1.833 -4.822 1.00 92.00 102 GLY A C 1
ATOM 822 O O . GLY A 1 102 ? 4.503 0.928 -4.812 1.00 92.00 102 GLY A O 1
ATOM 823 N N . VAL A 1 103 ? 2.988 2.213 -3.744 1.00 94.69 103 VAL A N 1
ATOM 824 C CA . VAL A 1 103 ? 3.131 1.615 -2.410 1.00 94.69 103 VAL A CA 1
ATOM 825 C C . VAL A 1 103 ? 1.747 1.263 -1.881 1.00 94.69 103 VAL A C 1
ATOM 827 O O . VAL A 1 103 ? 0.863 2.118 -1.845 1.00 94.69 103 VAL A O 1
ATOM 830 N N . TYR A 1 104 ? 1.559 0.008 -1.466 1.00 94.88 104 TYR A N 1
ATOM 831 C CA . TYR A 1 104 ? 0.261 -0.523 -1.050 1.00 94.88 104 TYR A CA 1
ATOM 832 C C . TYR A 1 104 ? 0.366 -1.336 0.233 1.00 94.88 104 TYR A C 1
ATOM 834 O O . TYR A 1 104 ? 1.307 -2.103 0.432 1.00 94.88 104 TYR A O 1
ATOM 842 N N . LEU A 1 105 ? -0.641 -1.190 1.087 1.00 93.19 105 LEU A N 1
ATOM 843 C CA . LEU A 1 105 ? -0.771 -1.882 2.359 1.00 93.19 105 LEU A CA 1
ATOM 844 C C . LEU A 1 105 ? -1.906 -2.898 2.235 1.00 93.19 105 LEU A C 1
ATOM 846 O O . LEU A 1 105 ? -3.052 -2.541 1.966 1.00 93.19 105 LEU A O 1
ATOM 850 N N . SER A 1 106 ? -1.606 -4.173 2.456 1.00 92.19 106 SER A N 1
ATOM 851 C CA . SER A 1 106 ? -2.608 -5.240 2.450 1.00 92.19 106 SER A CA 1
ATOM 852 C C . SER A 1 106 ? -2.399 -6.183 3.629 1.00 92.19 106 SER A C 1
ATOM 854 O O . SER A 1 106 ? -1.324 -6.236 4.227 1.00 92.19 106 SER A O 1
ATOM 856 N N . SER A 1 107 ? -3.443 -6.926 3.984 1.00 88.12 107 SER A N 1
ATOM 857 C CA . SER A 1 107 ? -3.356 -8.000 4.968 1.00 88.12 107 SER A CA 1
ATOM 858 C C . SER A 1 107 ? -3.955 -9.259 4.363 1.00 88.12 107 SER A C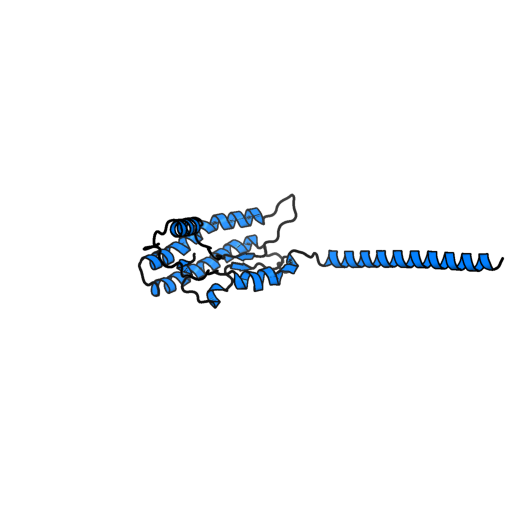 1
ATOM 860 O O . SER A 1 107 ? -5.147 -9.320 4.059 1.00 88.12 107 SER A O 1
ATOM 862 N N . GLY A 1 108 ? -3.099 -10.253 4.136 1.00 80.69 108 GLY A N 1
ATOM 863 C CA . GLY A 1 108 ? -3.505 -11.554 3.626 1.00 80.69 108 GLY A CA 1
ATOM 864 C C . GLY A 1 108 ? -4.260 -12.383 4.664 1.00 80.69 108 GLY A C 1
ATOM 865 O O . GLY A 1 108 ? -4.362 -12.036 5.841 1.00 80.69 108 GLY A O 1
ATOM 866 N N . THR A 1 109 ? -4.774 -13.523 4.218 1.00 64.88 109 THR A N 1
ATOM 867 C CA . THR A 1 109 ? -5.448 -14.485 5.086 1.00 64.88 109 THR A CA 1
ATOM 868 C C . THR A 1 109 ? -4.441 -15.090 6.060 1.00 64.88 109 THR A C 1
ATOM 870 O O . THR A 1 109 ? -3.558 -15.843 5.649 1.00 64.88 109 THR A O 1
ATOM 873 N N . GLN A 1 110 ? -4.578 -14.784 7.350 1.00 55.59 110 GLN A N 1
ATOM 874 C CA . GLN A 1 110 ? -3.837 -15.474 8.402 1.00 55.59 110 GLN A CA 1
ATOM 875 C C . GLN A 1 110 ? -4.411 -16.887 8.524 1.00 55.59 110 GLN A C 1
ATOM 877 O O . GLN A 1 110 ? -5.427 -17.107 9.179 1.00 55.59 110 GLN A O 1
ATOM 882 N N . GLN A 1 111 ? -3.817 -17.855 7.826 1.00 44.75 111 GLN A N 1
ATOM 883 C CA . GLN A 1 111 ? -4.085 -19.249 8.152 1.00 44.75 111 GLN A CA 1
ATOM 884 C C . GLN A 1 111 ? -3.529 -19.510 9.558 1.00 44.75 111 GLN A C 1
ATOM 886 O O . GLN A 1 111 ? -2.386 -19.154 9.833 1.00 44.75 111 GLN A O 1
ATOM 891 N N . GLY A 1 112 ? -4.381 -20.065 10.429 1.00 44.91 112 GLY A N 1
ATOM 892 C CA . GLY A 1 112 ? -4.179 -20.179 11.875 1.00 44.91 112 GLY A CA 1
ATOM 893 C C . GLY A 1 112 ? -2.810 -20.701 12.311 1.00 44.91 112 GLY A C 1
ATOM 894 O O . GLY A 1 112 ? -2.138 -21.427 11.575 1.00 44.91 112 GLY A O 1
ATOM 895 N N . HIS A 1 113 ? -2.424 -20.311 13.528 1.00 45.62 113 HIS A N 1
ATOM 896 C CA . HIS A 1 113 ? -1.162 -20.666 14.167 1.00 45.62 113 HIS A CA 1
ATOM 897 C C . HIS A 1 113 ? -0.812 -22.153 13.941 1.00 45.62 113 HIS A C 1
ATOM 899 O O . HIS A 1 113 ? -1.655 -23.019 14.186 1.00 45.62 113 HIS A O 1
ATOM 905 N N . PRO A 1 114 ? 0.424 -22.489 13.514 1.00 49.00 114 PRO A N 1
ATOM 906 C CA . PRO A 1 114 ? 0.849 -23.878 13.297 1.00 49.00 114 PRO A CA 1
ATOM 907 C C . PRO A 1 114 ? 0.601 -24.794 14.506 1.00 49.00 114 PRO A C 1
ATOM 909 O O . PRO A 1 114 ? 0.335 -25.983 14.341 1.00 49.00 114 PRO A O 1
ATOM 912 N N . ILE A 1 115 ? 0.630 -24.222 15.713 1.00 50.94 115 ILE A N 1
ATOM 913 C CA . ILE A 1 115 ? 0.408 -24.918 16.983 1.00 50.94 115 ILE A CA 1
ATOM 914 C C . ILE A 1 115 ? -1.014 -25.494 17.079 1.00 50.94 115 ILE A C 1
ATOM 916 O O . ILE A 1 115 ? -1.174 -26.637 17.506 1.00 50.94 115 ILE A O 1
ATOM 920 N N . ASP A 1 116 ? -2.036 -24.787 16.588 1.00 55.22 116 ASP A N 1
ATOM 921 C CA . ASP A 1 116 ? -3.433 -25.234 16.691 1.00 55.22 116 ASP A CA 1
ATOM 922 C C . ASP A 1 116 ? -3.697 -26.487 15.850 1.00 55.22 116 ASP A C 1
ATOM 924 O O . ASP A 1 116 ? -4.511 -27.334 16.221 1.00 55.22 116 ASP A O 1
ATOM 928 N N . ARG A 1 117 ? -2.968 -26.660 14.738 1.00 57.50 117 ARG A N 1
ATOM 929 C CA . ARG A 1 117 ? -3.061 -27.864 13.895 1.00 57.50 117 ARG A CA 1
ATOM 930 C C . ARG A 1 117 ? -2.470 -29.084 14.591 1.00 57.50 117 ARG A C 1
ATOM 932 O O . ARG A 1 117 ? -3.039 -30.169 14.490 1.00 57.50 117 ARG A O 1
ATOM 939 N N . VAL A 1 118 ? -1.359 -28.900 15.304 1.00 60.44 118 VAL A N 1
ATOM 940 C CA . VAL A 1 118 ? -0.690 -29.970 16.054 1.00 60.44 118 VAL A CA 1
ATOM 941 C C . VAL A 1 118 ? -1.527 -30.359 17.265 1.00 60.44 118 VAL A C 1
ATOM 943 O O . VAL A 1 118 ? -1.818 -31.536 17.434 1.00 60.44 118 VAL A O 1
ATOM 946 N N . ILE A 1 119 ? -2.011 -29.389 18.043 1.00 59.81 119 ILE A N 1
ATOM 947 C CA . ILE A 1 119 ? -2.880 -29.653 19.198 1.00 59.81 119 ILE A CA 1
ATOM 948 C C . ILE A 1 119 ? -4.182 -30.328 18.751 1.00 59.81 119 ILE A C 1
ATOM 950 O O . ILE A 1 119 ? -4.598 -31.308 19.360 1.00 59.81 119 ILE A O 1
ATOM 954 N N . SER A 1 120 ? -4.783 -29.893 17.638 1.00 58.16 120 SER A N 1
ATOM 955 C CA . SER A 1 120 ? -5.985 -30.534 17.081 1.00 58.16 120 SER A CA 1
ATOM 956 C C . SER A 1 120 ? -5.721 -31.947 16.541 1.00 58.16 120 SER A C 1
ATOM 958 O O . SER A 1 120 ? -6.596 -32.810 16.597 1.00 58.16 120 SER A O 1
ATOM 960 N N . ALA A 1 121 ? -4.532 -32.219 15.996 1.00 62.03 121 ALA A N 1
ATOM 961 C CA . ALA A 1 121 ? -4.144 -33.558 15.549 1.00 62.03 121 ALA A CA 1
ATOM 962 C C . ALA A 1 121 ? -3.850 -34.499 16.730 1.00 62.03 121 ALA A C 1
ATOM 964 O O . ALA A 1 121 ? -4.304 -35.641 16.724 1.00 62.03 121 ALA A O 1
ATOM 965 N N . VAL A 1 122 ? -3.172 -33.999 17.765 1.00 64.19 122 VAL A N 1
ATOM 966 C CA . VAL A 1 122 ? -2.865 -34.725 19.004 1.00 64.19 122 VAL A CA 1
ATOM 967 C C . VAL A 1 122 ? -4.149 -35.017 19.786 1.00 64.19 122 VAL A C 1
ATOM 969 O O . VAL A 1 122 ? -4.399 -36.168 20.128 1.00 64.19 122 VAL A O 1
ATOM 972 N N . ALA A 1 123 ? -5.032 -34.034 19.978 1.00 62.00 123 ALA A N 1
ATOM 973 C CA . ALA A 1 123 ? -6.315 -34.229 20.660 1.00 62.00 123 ALA A CA 1
ATOM 974 C C . ALA A 1 123 ? -7.186 -35.309 19.988 1.00 62.00 123 ALA A C 1
ATOM 976 O O . ALA A 1 123 ? -7.811 -36.115 20.676 1.00 62.00 123 ALA A O 1
ATOM 977 N N . ARG A 1 124 ? -7.163 -35.392 18.646 1.00 63.12 124 ARG A N 1
ATOM 978 C CA . ARG A 1 124 ? -7.853 -36.450 17.886 1.00 63.12 124 ARG A CA 1
ATOM 979 C C . ARG A 1 124 ? -7.260 -37.843 18.096 1.00 63.12 124 ARG A C 1
ATOM 981 O O . ARG A 1 124 ? -8.018 -38.805 18.098 1.00 63.12 124 ARG A O 1
ATOM 988 N N . HIS A 1 125 ? -5.944 -37.967 18.269 1.00 59.88 125 HIS A N 1
ATOM 989 C CA . HIS A 1 125 ? -5.306 -39.263 18.529 1.00 59.88 125 HIS A CA 1
ATOM 990 C C . HIS A 1 125 ? -5.437 -39.730 19.979 1.00 59.88 125 HIS A C 1
ATOM 992 O O . HIS A 1 125 ? -5.509 -40.932 20.212 1.00 59.88 125 HIS A O 1
ATOM 998 N N . PHE A 1 126 ? -5.516 -38.808 20.940 1.00 67.62 126 PHE A N 1
ATOM 999 C CA . PHE A 1 126 ? -5.615 -39.147 22.363 1.00 67.62 126 PHE A CA 1
ATOM 1000 C C . PHE A 1 126 ? -7.051 -39.175 22.910 1.00 67.62 126 PHE A C 1
ATOM 1002 O O . PHE A 1 126 ? -7.236 -39.373 24.106 1.00 67.62 126 PHE A O 1
ATOM 1009 N N . GLY A 1 127 ? -8.076 -38.985 22.068 1.00 56.16 127 GLY A N 1
ATOM 1010 C CA . GLY A 1 127 ? -9.482 -39.081 22.486 1.00 56.16 127 GLY A CA 1
ATOM 1011 C C . GLY A 1 127 ? -9.906 -38.037 23.527 1.00 56.16 127 GLY A C 1
ATOM 1012 O O . GLY A 1 127 ? -10.959 -38.172 24.146 1.00 56.16 127 GLY A O 1
ATOM 1013 N N . VAL A 1 128 ? -9.104 -36.988 23.724 1.00 62.72 128 VAL A N 1
ATOM 1014 C CA . VAL A 1 128 ? -9.441 -35.881 24.614 1.00 62.72 128 VAL A CA 1
ATOM 1015 C C . VAL A 1 128 ? -10.416 -35.000 23.850 1.00 62.72 128 VAL A C 1
ATOM 1017 O O . VAL A 1 128 ? -10.039 -34.342 22.878 1.00 62.72 128 VAL A O 1
ATOM 1020 N N . ALA A 1 129 ? -11.687 -35.008 24.257 1.00 53.50 129 ALA A N 1
ATOM 1021 C CA . ALA A 1 129 ? -12.653 -34.044 23.756 1.00 53.50 129 ALA A CA 1
ATOM 1022 C C . ALA A 1 129 ? -12.047 -32.649 23.938 1.00 53.50 129 ALA A C 1
ATOM 1024 O O . ALA A 1 129 ? -11.710 -32.259 25.056 1.00 53.50 129 ALA A O 1
ATOM 1025 N N . ALA A 1 130 ? -11.881 -31.916 22.838 1.00 54.94 130 ALA A N 1
ATOM 1026 C CA . ALA A 1 130 ? -11.472 -30.518 22.832 1.00 54.94 130 ALA A CA 1
ATOM 1027 C C . ALA A 1 130 ? -12.593 -29.643 23.426 1.00 54.94 130 ALA A C 1
ATOM 1029 O O . ALA A 1 130 ? -13.161 -28.781 22.76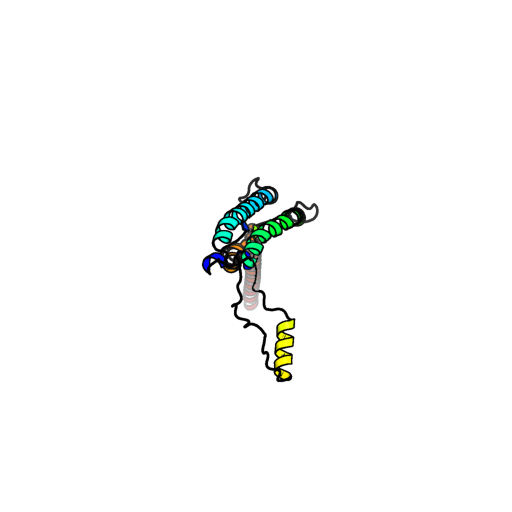2 1.00 54.94 130 ALA A O 1
ATOM 1030 N N . ALA A 1 131 ? -12.967 -29.902 24.676 1.00 48.59 131 ALA A N 1
ATOM 1031 C CA . ALA A 1 131 ? -13.896 -29.107 25.445 1.00 48.59 131 ALA A CA 1
ATOM 1032 C C . ALA A 1 131 ? -13.150 -27.848 25.894 1.00 48.59 131 ALA A C 1
ATOM 1034 O O . ALA A 1 131 ? -12.483 -27.839 26.924 1.00 48.59 131 ALA A O 1
ATOM 1035 N N . GLY A 1 132 ? -13.210 -26.801 25.069 1.00 53.22 132 GLY A N 1
ATOM 1036 C CA . GLY A 1 132 ? -12.712 -25.474 25.441 1.00 53.22 132 GLY A CA 1
ATOM 1037 C C . GLY A 1 132 ? -12.021 -24.679 24.339 1.00 53.22 132 GLY A C 1
ATOM 1038 O O . GLY A 1 132 ? -11.710 -23.513 24.566 1.00 53.22 132 GLY A O 1
ATOM 1039 N N . LEU A 1 133 ? -11.793 -25.243 23.149 1.00 50.34 133 LEU A N 1
ATOM 1040 C CA . LEU A 1 133 ? -11.278 -24.447 22.034 1.00 50.34 133 LEU A CA 1
ATOM 1041 C C . LEU A 1 133 ? -12.445 -23.675 21.390 1.00 50.34 133 LEU A C 1
ATOM 1043 O O . LEU A 1 133 ? -13.400 -24.310 20.933 1.00 50.34 133 LEU A O 1
ATOM 1047 N N . PRO A 1 134 ? -12.415 -22.325 21.371 1.00 46.81 134 PRO A N 1
ATOM 1048 C CA . PRO A 1 134 ? -13.455 -21.541 20.716 1.00 46.81 134 PRO A CA 1
ATOM 1049 C C . PRO A 1 134 ? -13.548 -21.955 19.241 1.00 46.81 134 PRO A C 1
ATOM 1051 O O . PRO A 1 134 ? -12.520 -22.268 18.632 1.00 46.81 134 PRO A O 1
ATOM 1054 N N . PRO A 1 135 ? -14.753 -21.979 18.644 1.00 44.38 135 PRO A N 1
ATOM 1055 C CA . PRO A 1 135 ? -14.909 -22.400 17.262 1.00 44.38 135 PRO A CA 1
ATOM 1056 C C . PRO A 1 135 ? -14.024 -21.527 16.371 1.00 44.38 135 PRO A C 1
ATOM 1058 O O . PRO A 1 135 ? -14.156 -20.301 16.354 1.00 44.38 135 PRO A O 1
ATOM 1061 N N . VAL A 1 136 ? -13.127 -22.165 15.614 1.00 54.00 136 VAL A N 1
ATOM 1062 C CA . VAL A 1 136 ? -12.364 -21.526 14.535 1.00 54.00 136 VAL A CA 1
ATOM 1063 C C . VAL A 1 136 ? -13.351 -21.210 13.414 1.00 54.00 136 VAL A C 1
ATOM 1065 O O . VAL A 1 136 ? -13.474 -21.924 12.427 1.00 54.00 136 VAL A O 1
ATOM 1068 N N . SER A 1 137 ? -14.132 -20.155 13.612 1.00 48.47 137 SER A N 1
ATOM 1069 C CA . SER A 1 137 ? -15.141 -19.685 12.674 1.00 48.47 137 SER A CA 1
ATOM 1070 C C . SER A 1 137 ? -14.933 -18.200 12.432 1.00 48.47 137 SER A C 1
ATOM 1072 O O . SER A 1 137 ? -15.725 -17.339 12.812 1.00 48.47 137 SER A O 1
ATOM 1074 N N . SER A 1 138 ? -13.859 -17.890 11.721 1.00 53.47 138 SER A N 1
ATOM 1075 C CA . SER A 1 138 ? -13.924 -16.770 10.800 1.00 53.47 138 SER A CA 1
ATOM 1076 C C . SER A 1 138 ? -13.332 -17.237 9.482 1.00 53.47 138 SER A C 1
ATOM 1078 O O . SER A 1 138 ? -12.184 -17.673 9.435 1.00 53.47 138 SER A O 1
ATOM 1080 N N . ALA A 1 139 ? -14.149 -17.222 8.426 1.00 56.75 139 ALA A N 1
ATOM 1081 C CA . ALA A 1 139 ? -13.670 -17.454 7.072 1.00 56.75 139 ALA A CA 1
ATOM 1082 C C . ALA A 1 139 ? -12.423 -16.586 6.831 1.00 56.75 139 ALA A C 1
ATOM 1084 O O . ALA A 1 139 ? -12.398 -15.447 7.310 1.00 56.75 139 ALA A O 1
ATOM 1085 N N . PRO A 1 140 ? -11.397 -17.099 6.137 1.00 62.34 140 PRO A N 1
ATOM 1086 C CA . PRO A 1 140 ? -10.158 -16.368 5.921 1.00 62.34 140 PRO A CA 1
ATOM 1087 C C . PRO A 1 140 ? -10.466 -15.002 5.285 1.00 62.34 140 PRO A C 1
ATOM 1089 O O . PRO A 1 140 ? -10.970 -14.927 4.167 1.00 62.34 140 PRO A O 1
ATOM 1092 N N . ARG A 1 141 ? -10.214 -13.909 6.022 1.00 75.19 141 ARG A N 1
ATOM 1093 C CA . ARG A 1 141 ? -10.473 -12.538 5.553 1.00 75.19 141 ARG A CA 1
ATOM 1094 C C . ARG A 1 141 ? -9.179 -11.940 5.025 1.00 75.19 141 ARG A C 1
ATOM 1096 O O . ARG A 1 141 ? -8.227 -11.780 5.782 1.00 75.19 141 ARG A O 1
ATOM 1103 N N . SER A 1 142 ? -9.160 -11.598 3.744 1.00 86.50 142 SER A N 1
ATOM 1104 C CA . SER A 1 142 ? -8.136 -10.736 3.153 1.00 86.50 142 SER A CA 1
ATOM 1105 C C . SER A 1 142 ? -8.612 -9.285 3.153 1.00 86.50 142 SER A C 1
ATOM 1107 O O . SER A 1 142 ? -9.775 -9.023 2.840 1.00 86.50 142 SER A O 1
ATOM 1109 N N . TYR A 1 143 ? -7.707 -8.354 3.429 1.00 90.94 143 TYR A N 1
ATOM 1110 C CA . TYR A 1 143 ? -7.934 -6.917 3.334 1.00 90.94 143 TYR A CA 1
ATOM 1111 C C . TYR A 1 143 ? -7.016 -6.318 2.272 1.00 90.94 143 TYR A C 1
ATOM 1113 O O . TYR A 1 143 ? -5.804 -6.526 2.293 1.00 90.94 143 TYR A O 1
ATOM 1121 N N . PHE A 1 144 ? -7.615 -5.555 1.370 1.00 93.94 144 PHE A N 1
ATOM 1122 C CA . PHE A 1 144 ? -6.972 -4.751 0.334 1.00 93.94 144 PHE A CA 1
ATOM 1123 C C . PHE A 1 144 ? -6.113 -5.512 -0.675 1.00 93.94 144 PHE A C 1
ATOM 1125 O O . PHE A 1 144 ? -5.185 -4.962 -1.257 1.00 93.94 144 PHE A O 1
ATOM 1132 N N . LEU A 1 145 ? -6.422 -6.792 -0.882 1.00 90.75 145 LEU A N 1
ATOM 1133 C CA . LEU A 1 145 ? -5.699 -7.667 -1.802 1.00 90.75 145 LEU A CA 1
ATOM 1134 C C . LEU A 1 145 ? -6.430 -7.896 -3.140 1.00 90.75 145 LEU A C 1
ATOM 1136 O O . LEU A 1 145 ? -5.774 -7.807 -4.174 1.00 90.75 145 LEU A O 1
ATOM 1140 N N . PRO A 1 146 ? -7.758 -8.148 -3.179 1.00 88.56 146 PRO A N 1
ATOM 1141 C CA . PRO A 1 146 ? -8.433 -8.537 -4.420 1.00 88.56 146 PRO A CA 1
ATOM 1142 C C . PRO A 1 146 ? -8.312 -7.516 -5.559 1.00 88.56 146 PRO A C 1
ATOM 1144 O O . PRO A 1 146 ? -7.861 -7.875 -6.644 1.00 88.56 146 PRO A O 1
ATOM 1147 N N . ARG A 1 147 ? -8.678 -6.244 -5.331 1.00 89.81 147 ARG A N 1
ATOM 1148 C CA . ARG A 1 147 ? -8.543 -5.209 -6.371 1.00 89.81 147 ARG A CA 1
ATOM 1149 C C . ARG A 1 147 ? -7.104 -4.763 -6.570 1.00 89.81 147 ARG A C 1
ATOM 1151 O O . ARG A 1 147 ? -6.743 -4.403 -7.677 1.00 89.81 147 ARG A O 1
ATOM 1158 N N . LEU A 1 148 ? -6.262 -4.835 -5.538 1.00 91.25 148 LEU A N 1
ATOM 1159 C CA . LEU A 1 148 ? -4.837 -4.538 -5.695 1.00 91.25 148 LEU A CA 1
ATOM 1160 C C . LEU A 1 148 ? -4.205 -5.471 -6.734 1.00 91.25 148 LEU A C 1
ATOM 1162 O O . LEU A 1 148 ? -3.496 -5.018 -7.625 1.00 91.25 148 LEU A O 1
ATOM 1166 N N . LEU A 1 149 ? -4.488 -6.770 -6.650 1.00 89.38 149 LEU A N 1
ATOM 1167 C CA . LEU A 1 149 ? -3.955 -7.727 -7.610 1.00 89.38 149 LEU A CA 1
ATOM 1168 C C . LEU A 1 149 ? -4.580 -7.550 -8.995 1.00 89.38 149 LEU A C 1
ATOM 1170 O O . LEU A 1 149 ? -3.846 -7.391 -9.961 1.00 89.38 149 LEU A O 1
ATOM 1174 N N . ASN A 1 150 ? -5.909 -7.538 -9.098 1.00 87.81 150 ASN A N 1
ATOM 1175 C CA . ASN A 1 150 ? -6.580 -7.519 -10.401 1.00 87.81 150 ASN A CA 1
ATOM 1176 C C . ASN A 1 150 ? -6.462 -6.171 -11.123 1.00 87.81 150 ASN A C 1
ATOM 1178 O O . ASN A 1 150 ? -6.108 -6.138 -12.300 1.00 87.81 150 ASN A O 1
ATOM 1182 N N . ASP A 1 151 ? -6.719 -5.072 -10.415 1.00 88.69 151 ASP A N 1
ATOM 1183 C CA . ASP A 1 151 ? -6.917 -3.754 -11.026 1.00 88.69 151 ASP A CA 1
ATOM 1184 C C . ASP A 1 151 ? -5.614 -2.945 -11.099 1.00 88.69 151 ASP A C 1
ATOM 1186 O O . ASP A 1 151 ? -5.542 -1.974 -11.848 1.00 88.69 151 ASP A O 1
ATOM 1190 N N . VAL A 1 152 ? -4.584 -3.326 -10.331 1.00 88.56 152 VAL A N 1
ATOM 1191 C CA . VAL A 1 152 ? -3.282 -2.637 -10.318 1.00 88.56 152 VAL A CA 1
ATOM 1192 C C . VAL A 1 152 ? -2.171 -3.564 -10.796 1.00 88.56 152 VAL A C 1
ATOM 1194 O O . VAL A 1 152 ? -1.592 -3.326 -11.847 1.00 88.56 152 VAL A O 1
ATOM 1197 N N . VAL A 1 153 ? -1.863 -4.637 -10.061 1.00 86.06 153 VAL A N 1
ATOM 1198 C CA . VAL A 1 153 ? -0.667 -5.455 -10.343 1.00 86.06 153 VAL A CA 1
ATOM 1199 C C . VAL A 1 153 ? -0.787 -6.205 -11.674 1.00 86.06 153 VAL A C 1
ATOM 1201 O O . VAL A 1 153 ? 0.128 -6.160 -12.492 1.00 86.06 153 VAL A O 1
ATOM 1204 N N . PHE A 1 154 ? -1.906 -6.890 -11.913 1.00 85.25 154 PHE A N 1
ATOM 1205 C CA . PHE A 1 154 ? -2.117 -7.683 -13.126 1.00 85.25 154 PHE A CA 1
ATOM 1206 C C . PHE A 1 154 ? -2.512 -6.826 -14.324 1.00 85.25 154 PHE A C 1
ATOM 1208 O O . PHE A 1 154 ? -2.031 -7.085 -15.427 1.00 85.25 154 PHE A O 1
ATOM 1215 N N . ALA A 1 155 ? -3.311 -5.776 -14.111 1.00 82.38 155 ALA A N 1
ATOM 1216 C CA . ALA A 1 155 ? -3.619 -4.792 -15.148 1.00 82.38 155 ALA A CA 1
ATOM 1217 C C . ALA A 1 155 ? -2.347 -4.147 -15.733 1.00 82.38 155 ALA A C 1
ATOM 1219 O O . ALA A 1 155 ? -2.302 -3.811 -16.915 1.00 82.38 155 ALA A O 1
ATOM 1220 N N . GLU A 1 156 ? -1.287 -4.033 -14.928 1.00 76.50 156 GLU A N 1
ATOM 1221 C CA . GLU A 1 156 ? -0.020 -3.404 -15.305 1.00 76.50 156 GLU A CA 1
ATOM 1222 C C . GLU A 1 156 ? 1.127 -4.385 -15.578 1.00 76.50 156 GLU A C 1
ATOM 1224 O O . GLU A 1 156 ? 2.280 -3.970 -15.721 1.00 76.50 156 GLU A O 1
ATOM 1229 N N . ALA A 1 157 ? 0.843 -5.683 -15.728 1.00 67.81 157 ALA A N 1
ATOM 1230 C CA . ALA A 1 157 ? 1.864 -6.712 -15.946 1.00 67.81 157 ALA A CA 1
ATOM 1231 C C . ALA A 1 157 ? 2.774 -6.447 -17.173 1.00 67.81 157 ALA A C 1
ATOM 1233 O O . ALA A 1 157 ? 3.901 -6.938 -17.233 1.00 67.81 157 ALA A O 1
ATOM 1234 N N . GLY A 1 158 ? 2.323 -5.633 -18.137 1.00 62.19 158 GLY A N 1
ATOM 1235 C CA . GLY A 1 158 ? 3.108 -5.212 -19.305 1.00 62.19 158 GLY A CA 1
ATOM 1236 C C . GLY A 1 158 ? 4.211 -4.177 -19.025 1.00 62.19 158 GLY A C 1
ATOM 1237 O O . GLY A 1 158 ? 5.120 -4.031 -19.848 1.00 62.19 158 GLY A O 1
ATOM 1238 N N . LEU A 1 159 ? 4.174 -3.485 -17.878 1.00 60.69 159 LEU A N 1
ATOM 1239 C CA . LEU A 1 159 ? 5.125 -2.418 -17.529 1.00 60.69 159 LEU A CA 1
ATOM 1240 C C . LEU A 1 159 ? 6.495 -2.951 -17.089 1.00 60.69 159 LEU A C 1
ATOM 1242 O O . LEU A 1 159 ? 7.509 -2.298 -17.317 1.00 60.69 159 LEU A O 1
ATOM 1246 N N . ALA A 1 160 ? 6.548 -4.151 -16.508 1.00 58.62 160 ALA A N 1
ATOM 1247 C CA . ALA A 1 160 ? 7.795 -4.757 -16.037 1.00 58.62 160 ALA A CA 1
ATOM 1248 C C . ALA A 1 160 ? 8.641 -5.386 -17.166 1.00 58.62 160 ALA A C 1
ATOM 1250 O O . ALA A 1 160 ? 9.798 -5.736 -16.943 1.00 58.62 160 ALA A O 1
ATOM 1251 N N . GLY A 1 161 ? 8.076 -5.557 -18.371 1.00 52.47 161 GLY A N 1
ATOM 1252 C CA . GLY A 1 161 ? 8.627 -6.468 -19.381 1.00 52.47 161 GLY A CA 1
ATOM 1253 C C . GLY A 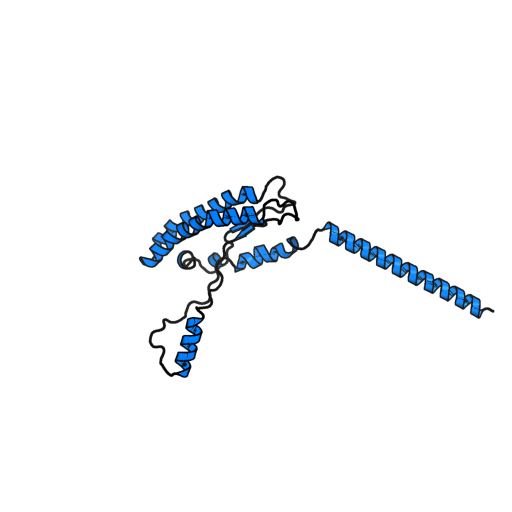1 161 ? 8.970 -5.889 -20.753 1.00 52.47 161 GLY A C 1
ATOM 1254 O O . GLY A 1 161 ? 9.545 -6.614 -21.563 1.00 52.47 161 GLY A O 1
ATOM 1255 N N . SER A 1 162 ? 8.650 -4.631 -21.076 1.00 43.19 162 SER A N 1
ATOM 1256 C CA . SER A 1 162 ? 8.881 -4.145 -22.443 1.00 43.19 162 SER A CA 1
ATOM 1257 C C . SER A 1 162 ? 9.491 -2.748 -22.506 1.00 43.19 162 SER A C 1
ATOM 1259 O O . SER A 1 162 ? 8.863 -1.747 -22.192 1.00 43.19 162 SER A O 1
ATOM 1261 N N . GLN A 1 163 ? 10.729 -2.673 -23.001 1.00 51.56 163 GLN A N 1
ATOM 1262 C CA . GLN A 1 163 ? 11.143 -1.517 -23.791 1.00 51.56 163 GLN A CA 1
ATOM 1263 C C . GLN A 1 163 ? 10.432 -1.655 -25.149 1.00 51.56 163 GLN A C 1
ATOM 1265 O O . GLN A 1 163 ? 10.849 -2.507 -25.942 1.00 51.56 163 GLN A O 1
ATOM 1270 N N . PRO A 1 164 ? 9.373 -0.883 -25.455 1.00 54.06 164 PRO A N 1
ATOM 1271 C CA . PRO A 1 164 ? 8.583 -1.074 -26.677 1.00 54.06 164 PRO A CA 1
ATOM 1272 C C . PRO A 1 164 ? 9.444 -1.021 -27.955 1.00 54.06 164 PRO A C 1
ATOM 1274 O O . PRO A 1 164 ? 9.203 -1.765 -28.906 1.00 54.06 164 PRO A O 1
ATOM 1277 N N . GLY A 1 165 ? 10.532 -0.240 -27.945 1.00 56.19 165 GLY A N 1
ATOM 1278 C CA . GLY A 1 165 ? 11.476 -0.155 -29.064 1.00 56.19 165 GLY A CA 1
ATOM 1279 C C . GLY A 1 165 ? 12.366 -1.390 -29.273 1.00 56.19 165 GLY A C 1
ATOM 1280 O O . GLY A 1 165 ? 12.743 -1.688 -30.409 1.00 56.19 165 GLY A O 1
ATOM 1281 N N . SER A 1 166 ? 12.698 -2.152 -28.224 1.00 60.00 166 SER A N 1
ATOM 1282 C CA . SER A 1 166 ? 13.611 -3.299 -28.354 1.00 60.00 166 SER A CA 1
ATOM 1283 C C . SER A 1 166 ? 12.910 -4.522 -28.949 1.00 60.00 166 SER A C 1
ATOM 1285 O O . SER A 1 166 ? 13.509 -5.249 -29.744 1.00 60.00 166 SER A O 1
ATOM 1287 N N . ALA A 1 167 ? 11.622 -4.708 -28.648 1.00 68.69 167 ALA A N 1
ATOM 1288 C CA . ALA A 1 167 ? 10.809 -5.782 -29.208 1.00 68.69 167 ALA A CA 1
ATOM 1289 C C . ALA A 1 167 ? 10.587 -5.602 -30.718 1.00 68.69 167 ALA A C 1
ATOM 1291 O O . ALA A 1 167 ? 10.760 -6.550 -31.484 1.00 68.69 167 ALA A O 1
ATOM 1292 N N . GLN A 1 168 ? 10.274 -4.383 -31.168 1.00 74.62 168 GLN A N 1
ATOM 1293 C CA . GLN A 1 168 ? 10.070 -4.099 -32.589 1.00 74.62 168 GLN A CA 1
ATOM 1294 C C . GLN A 1 168 ? 11.373 -4.205 -33.387 1.00 74.62 168 GLN A C 1
ATOM 1296 O O . GLN A 1 168 ? 11.388 -4.835 -34.443 1.00 74.62 168 GLN A O 1
ATOM 1301 N N . ARG A 1 169 ? 12.490 -3.697 -32.847 1.00 78.56 169 ARG A N 1
ATOM 1302 C CA . ARG A 1 169 ? 13.816 -3.850 -33.465 1.00 78.56 169 ARG A CA 1
ATOM 1303 C C . ARG A 1 169 ? 14.242 -5.317 -33.556 1.00 78.56 169 ARG A C 1
ATOM 1305 O O . ARG A 1 169 ? 14.753 -5.730 -34.591 1.00 78.56 169 ARG A O 1
ATOM 1312 N N . ARG A 1 170 ? 13.985 -6.126 -32.521 1.00 82.06 170 ARG A N 1
ATOM 1313 C CA . ARG A 1 170 ? 14.231 -7.580 -32.549 1.00 82.06 170 ARG A CA 1
ATOM 1314 C C . ARG A 1 170 ? 13.372 -8.287 -33.595 1.00 82.06 170 ARG A C 1
ATOM 1316 O O . ARG A 1 170 ? 13.907 -9.110 -34.325 1.00 82.06 170 ARG A O 1
ATOM 1323 N N . ARG A 1 171 ? 12.087 -7.938 -33.718 1.00 84.06 171 ARG A N 1
ATOM 1324 C CA . ARG A 1 171 ? 11.197 -8.487 -34.758 1.00 84.06 171 ARG A CA 1
ATOM 1325 C C . ARG A 1 171 ? 11.666 -8.121 -36.167 1.00 84.06 171 ARG A C 1
ATOM 1327 O O . ARG A 1 171 ? 11.717 -8.993 -37.023 1.00 84.06 171 ARG A O 1
ATOM 1334 N N . LEU A 1 172 ? 12.064 -6.868 -36.394 1.00 88.75 172 LEU A N 1
ATOM 1335 C CA . LEU A 1 172 ? 12.640 -6.413 -37.666 1.00 88.75 172 LEU A CA 1
ATOM 1336 C C . LEU A 1 172 ? 13.938 -7.155 -38.006 1.00 88.75 172 LEU A C 1
ATOM 1338 O O . LEU A 1 172 ? 14.092 -7.618 -39.130 1.00 88.75 172 LEU A O 1
ATOM 1342 N N . LEU A 1 173 ? 14.840 -7.325 -37.036 1.00 91.31 173 LEU A N 1
ATOM 1343 C CA . LEU A 1 173 ? 16.076 -8.093 -37.223 1.00 91.31 173 LEU A CA 1
ATOM 1344 C C . LEU A 1 173 ? 15.799 -9.575 -37.498 1.00 91.31 173 LEU A C 1
ATOM 1346 O O . LEU A 1 173 ? 16.439 -10.167 -38.360 1.00 91.31 173 LEU A O 1
ATOM 1350 N N . GLN A 1 174 ? 14.826 -10.171 -36.807 1.00 90.75 174 GLN A N 1
ATOM 1351 C CA . GLN A 1 174 ? 14.398 -11.545 -37.066 1.00 90.75 174 GLN A CA 1
ATOM 1352 C C . GLN A 1 174 ? 13.834 -11.684 -38.481 1.00 90.75 174 GLN A C 1
ATOM 1354 O O . GLN A 1 174 ? 14.264 -12.571 -39.209 1.00 90.75 174 GLN A O 1
ATOM 1359 N N . LEU A 1 175 ? 12.929 -10.792 -38.897 1.00 94.94 175 LEU A N 1
ATOM 1360 C CA . LEU A 1 175 ? 12.376 -10.778 -40.254 1.00 94.94 175 LEU A CA 1
ATOM 1361 C C . LEU A 1 175 ? 13.470 -10.597 -41.313 1.00 94.94 175 LEU A C 1
ATOM 1363 O O . LEU A 1 175 ? 13.454 -11.303 -42.317 1.00 94.94 175 LEU A O 1
ATOM 1367 N N . ALA A 1 176 ? 14.448 -9.720 -41.070 1.00 95.00 176 ALA A N 1
ATOM 1368 C CA . ALA A 1 176 ? 15.595 -9.545 -41.956 1.00 95.00 176 ALA A CA 1
ATOM 1369 C C . ALA A 1 176 ? 16.438 -10.828 -42.062 1.00 95.00 176 ALA A C 1
ATOM 1371 O O . ALA A 1 176 ? 16.771 -11.245 -43.169 1.00 95.00 176 ALA A O 1
ATOM 1372 N N . CYS A 1 177 ? 16.719 -11.505 -40.941 1.00 96.12 177 CYS A N 1
ATOM 1373 C CA . CYS A 1 177 ? 17.399 -12.804 -40.947 1.00 96.12 177 CYS A CA 1
ATOM 1374 C C . CYS A 1 177 ? 16.621 -13.859 -41.745 1.00 96.12 177 CYS A C 1
ATOM 1376 O O . CYS A 1 177 ? 17.211 -14.555 -42.570 1.00 96.12 177 CYS A O 1
ATOM 1378 N N . TRP A 1 178 ? 15.304 -13.963 -41.542 1.00 95.81 178 TRP A N 1
ATOM 1379 C CA . TRP A 1 178 ? 14.457 -14.898 -42.288 1.00 95.81 178 TRP A CA 1
ATOM 1380 C C . TRP A 1 178 ? 14.428 -14.582 -43.788 1.00 95.81 178 TRP A C 1
ATOM 1382 O O . TRP A 1 178 ? 14.509 -15.499 -44.607 1.00 95.81 178 TRP A O 1
ATOM 1392 N N . ALA A 1 179 ? 14.374 -13.304 -44.165 1.00 96.12 179 ALA A N 1
ATOM 1393 C CA . ALA A 1 179 ? 14.414 -12.873 -45.561 1.00 96.12 179 ALA A CA 1
ATOM 1394 C C . ALA A 1 179 ? 15.751 -13.229 -46.234 1.00 96.12 179 ALA A C 1
ATOM 1396 O O . ALA A 1 179 ? 15.767 -13.773 -47.336 1.00 96.12 179 ALA A O 1
ATOM 1397 N N . VAL A 1 180 ? 16.879 -12.994 -45.556 1.00 97.00 180 VAL A N 1
ATOM 1398 C CA . VAL A 1 180 ? 18.207 -13.361 -46.073 1.00 97.00 180 VAL A CA 1
ATOM 1399 C C . VAL A 1 180 ? 18.343 -14.877 -46.208 1.00 97.00 180 VAL A C 1
ATOM 1401 O O . VAL A 1 180 ? 18.811 -15.363 -47.239 1.00 97.00 180 VAL A O 1
ATOM 1404 N N . LEU A 1 181 ? 17.901 -15.638 -45.203 1.00 96.81 181 LEU A N 1
ATOM 1405 C CA . LEU A 1 181 ? 17.978 -17.098 -45.218 1.00 96.81 181 LEU A CA 1
ATOM 1406 C C . LEU A 1 181 ? 17.162 -17.688 -46.377 1.00 96.81 181 LEU A C 1
ATOM 1408 O O . LEU A 1 181 ? 17.653 -18.539 -47.121 1.00 96.81 181 LEU A O 1
ATOM 1412 N N . THR A 1 182 ? 15.932 -17.208 -46.562 1.00 96.44 182 THR A N 1
ATOM 1413 C CA . THR A 1 182 ? 15.043 -17.668 -47.639 1.00 96.44 182 THR A CA 1
ATOM 1414 C C . THR A 1 182 ? 15.580 -17.296 -49.019 1.00 96.44 182 THR A C 1
ATOM 1416 O O . THR A 1 182 ? 15.648 -18.167 -49.886 1.00 96.44 182 THR A O 1
ATOM 1419 N N . ALA A 1 183 ? 16.054 -16.061 -49.213 1.00 96.75 183 ALA A N 1
ATOM 1420 C CA . ALA A 1 183 ? 16.672 -15.629 -50.466 1.00 96.75 183 ALA A CA 1
ATOM 1421 C C . ALA A 1 183 ? 17.915 -16.464 -50.820 1.00 96.75 183 ALA A C 1
ATOM 1423 O O . ALA A 1 183 ? 18.055 -16.918 -51.955 1.00 96.75 183 ALA A O 1
ATOM 1424 N N . THR A 1 184 ? 18.782 -16.729 -49.839 1.00 96.06 184 THR A N 1
ATOM 1425 C CA . THR A 1 184 ? 19.992 -17.544 -50.038 1.00 96.06 184 THR A CA 1
ATOM 1426 C C . THR A 1 184 ? 19.632 -18.981 -50.417 1.00 96.06 184 THR A C 1
ATOM 1428 O O . THR A 1 184 ? 20.184 -19.531 -51.368 1.00 96.06 184 THR A O 1
ATOM 1431 N N . THR A 1 185 ? 18.652 -19.575 -49.731 1.00 96.19 185 THR A N 1
ATOM 1432 C CA . THR A 1 185 ? 18.198 -20.949 -50.005 1.00 96.19 185 THR A CA 1
ATOM 1433 C C . THR A 1 185 ? 17.605 -21.070 -51.412 1.00 96.19 185 THR A C 1
ATOM 1435 O O . THR A 1 185 ? 17.961 -21.982 -52.158 1.00 96.19 185 THR A O 1
ATOM 1438 N N . LEU A 1 186 ? 16.753 -20.122 -51.818 1.00 96.31 186 LEU A N 1
ATOM 1439 C CA . LEU A 1 186 ? 16.177 -20.084 -53.166 1.00 96.31 186 LEU A CA 1
ATOM 1440 C C . LEU A 1 186 ? 17.240 -19.865 -54.249 1.00 96.31 186 LEU A C 1
ATOM 1442 O O . LEU A 1 186 ? 17.165 -20.486 -55.312 1.00 96.31 186 LEU A O 1
ATOM 1446 N N . GLY A 1 187 ? 18.244 -19.027 -53.980 1.00 95.94 187 GLY A N 1
ATOM 1447 C CA . GLY A 1 187 ? 19.372 -18.805 -54.884 1.00 95.94 187 GLY A CA 1
ATOM 1448 C C . GLY A 1 187 ? 20.176 -20.081 -55.136 1.00 95.94 187 GLY A C 1
ATOM 1449 O O . GLY A 1 187 ? 20.431 -20.430 -56.289 1.00 95.94 187 GLY A O 1
ATOM 1450 N N . VAL A 1 188 ? 20.507 -20.824 -54.075 1.00 95.75 188 VAL A N 1
ATOM 1451 C CA . VAL A 1 188 ? 21.219 -22.109 -54.183 1.00 95.75 188 VAL A CA 1
ATOM 1452 C C . VAL A 1 188 ? 20.382 -23.140 -54.941 1.00 95.75 188 VAL A C 1
ATOM 1454 O O . VAL A 1 188 ? 20.890 -23.760 -55.874 1.00 95.75 188 VAL A O 1
ATOM 1457 N N . LEU A 1 189 ? 19.095 -23.288 -54.609 1.00 94.62 189 LEU A N 1
ATOM 1458 C CA . LEU A 1 189 ? 18.196 -24.222 -55.298 1.00 94.62 189 LEU A CA 1
ATOM 1459 C C . LEU A 1 189 ? 18.065 -23.902 -56.793 1.00 94.62 189 LEU A C 1
ATOM 1461 O O . LEU A 1 189 ? 18.137 -24.806 -57.625 1.00 94.62 189 LEU A O 1
ATOM 1465 N N . SER A 1 190 ? 17.940 -22.621 -57.145 1.00 92.12 190 SER A N 1
ATOM 1466 C CA . SER A 1 190 ? 17.867 -22.178 -58.543 1.00 92.12 190 SER A CA 1
ATOM 1467 C C . SER A 1 190 ? 19.172 -22.463 -59.294 1.00 92.12 190 SER A C 1
ATOM 1469 O O . SER A 1 190 ? 19.144 -22.946 -60.427 1.00 92.12 190 SER A O 1
ATOM 1471 N N . GLY A 1 191 ? 20.321 -22.227 -58.651 1.00 90.94 191 GLY A N 1
ATOM 1472 C CA . GLY A 1 191 ? 21.637 -22.552 -59.201 1.00 90.94 191 GLY A CA 1
ATOM 1473 C C . GLY A 1 191 ? 21.835 -24.054 -59.421 1.00 90.94 191 GLY A C 1
ATOM 1474 O O . GLY A 1 191 ? 22.295 -24.466 -60.487 1.00 90.94 191 GLY A O 1
ATOM 1475 N N . MET A 1 192 ? 21.430 -24.886 -58.456 1.00 90.75 192 MET A N 1
ATOM 1476 C CA . MET A 1 192 ? 21.491 -26.346 -58.584 1.00 90.75 192 MET A CA 1
ATOM 1477 C C . MET A 1 192 ? 20.558 -26.864 -59.683 1.00 90.75 192 MET A C 1
ATOM 1479 O O . MET A 1 192 ? 20.984 -27.690 -60.486 1.00 90.75 192 MET A O 1
ATOM 1483 N N . ALA A 1 193 ? 19.329 -26.349 -59.779 1.00 89.25 193 ALA A N 1
ATOM 1484 C CA . ALA A 1 193 ? 18.389 -26.725 -60.835 1.00 89.25 193 ALA A CA 1
ATOM 1485 C C . ALA A 1 193 ? 18.912 -26.351 -62.234 1.00 89.25 193 ALA A C 1
ATOM 1487 O O . ALA A 1 193 ? 18.845 -27.160 -63.159 1.00 89.25 193 ALA A O 1
ATOM 1488 N N . GLY A 1 194 ? 19.492 -25.155 -62.385 1.00 90.00 194 GLY A N 1
ATOM 1489 C CA . GLY A 1 194 ? 20.116 -24.723 -63.637 1.00 90.00 194 GLY A CA 1
ATOM 1490 C C . GLY A 1 194 ? 21.342 -25.559 -64.018 1.00 90.00 194 GLY A C 1
ATOM 1491 O O . GLY A 1 194 ? 21.512 -25.908 -65.187 1.00 90.00 194 GLY A O 1
ATOM 1492 N N . SER A 1 195 ? 22.170 -25.922 -63.034 1.00 87.44 195 SER A N 1
ATOM 1493 C CA . SER A 1 195 ? 23.312 -26.824 -63.225 1.00 87.44 195 SER A CA 1
ATOM 1494 C C . SER A 1 195 ? 22.856 -28.216 -63.664 1.00 87.44 195 SER A C 1
ATOM 1496 O O . SER A 1 195 ? 23.323 -28.726 -64.681 1.00 87.44 195 SER A O 1
ATOM 1498 N N . TYR A 1 196 ? 21.869 -28.793 -62.973 1.00 85.62 196 TYR A N 1
ATOM 1499 C CA . TYR A 1 196 ? 21.311 -30.102 -63.306 1.00 85.62 196 TYR A CA 1
ATOM 1500 C C . TYR A 1 196 ? 20.707 -30.126 -64.717 1.00 85.62 196 TYR A C 1
ATOM 1502 O O . TYR A 1 196 ? 21.018 -31.013 -65.507 1.00 85.62 196 TYR A O 1
ATOM 1510 N N . ALA A 1 197 ? 19.923 -29.107 -65.087 1.00 85.75 197 ALA A N 1
ATOM 1511 C CA . ALA A 1 197 ? 19.331 -29.003 -66.421 1.00 85.75 197 ALA A CA 1
ATOM 1512 C C . ALA A 1 197 ? 20.373 -28.861 -67.547 1.00 85.75 197 ALA A C 1
ATOM 1514 O O . ALA A 1 197 ? 20.124 -29.307 -68.668 1.00 85.75 197 ALA A O 1
ATOM 1515 N N . ARG A 1 198 ? 21.533 -28.248 -67.273 1.00 78.75 198 ARG A N 1
ATOM 1516 C CA . ARG A 1 198 ? 22.660 -28.201 -68.220 1.00 78.75 198 ARG A CA 1
ATOM 1517 C C . ARG A 1 198 ? 23.411 -29.525 -68.289 1.00 78.75 198 ARG A C 1
ATOM 1519 O O . ARG A 1 198 ? 23.792 -29.923 -69.381 1.00 78.75 198 ARG A O 1
ATOM 1526 N N . ASN A 1 199 ? 23.588 -30.201 -67.158 1.00 79.31 199 ASN A N 1
ATOM 1527 C CA . ASN A 1 199 ? 24.335 -31.454 -67.089 1.00 79.31 199 ASN A CA 1
ATOM 1528 C C . ASN A 1 199 ? 23.582 -32.633 -67.732 1.00 79.31 199 ASN A C 1
ATOM 1530 O O . ASN A 1 199 ? 24.211 -33.543 -68.243 1.00 79.31 199 ASN A O 1
ATOM 1534 N N . VAL A 1 200 ? 22.244 -32.604 -67.750 1.00 74.50 200 VAL A N 1
ATOM 1535 C CA . VAL A 1 200 ? 21.399 -33.630 -68.402 1.00 74.50 200 VAL A CA 1
ATOM 1536 C C . VAL A 1 200 ? 21.264 -33.419 -69.925 1.00 74.50 200 VAL A C 1
ATOM 1538 O O . VAL A 1 200 ? 20.751 -34.284 -70.627 1.00 74.50 200 VAL A O 1
ATOM 1541 N N . ARG A 1 201 ? 21.700 -32.269 -70.461 1.00 58.19 201 ARG A N 1
ATOM 1542 C CA . ARG A 1 201 ? 21.667 -31.962 -71.908 1.00 58.19 201 ARG A CA 1
ATOM 1543 C C . ARG A 1 201 ? 22.973 -32.287 -72.650 1.00 58.19 201 ARG A C 1
ATOM 1545 O O . ARG A 1 201 ? 23.032 -32.035 -73.853 1.00 58.19 201 ARG A O 1
ATOM 1552 N N . LEU A 1 202 ? 23.986 -32.791 -71.949 1.00 48.41 202 LEU A N 1
ATOM 1553 C CA . LEU A 1 202 ? 25.225 -33.343 -72.507 1.00 48.41 202 LEU A CA 1
ATOM 1554 C C . LEU A 1 202 ? 25.132 -34.869 -72.524 1.00 48.41 202 LEU A C 1
ATOM 1556 O O . LEU A 1 202 ? 25.639 -35.456 -73.501 1.00 48.41 202 LEU A O 1
#